Protein AF-A0A815EEH2-F1 (afdb_monomer_lite)

InterPro domains:
  IPR007741 Ribosomal protein/NADH dehydrogenase domain [PF05047] (64-112)
  IPR007741 Ribosomal protein/NADH dehydrogenase domain [SM00916] (56-129)
  IPR036249 Thioredoxin-like superfamily [SSF52833] (46-130)
  IPR039927 Large ribosomal subunit protein mL43 [PTHR21396] (30-191)

Organism: Adineta ricciae (NCBI:txid249248)

Structure (mmCIF, N/CA/C/O backbone):
data_AF-A0A815EEH2-F1
#
_entry.id   AF-A0A815EEH2-F1
#
loop_
_atom_site.group_PDB
_atom_site.id
_atom_site.type_symbol
_atom_site.label_atom_id
_atom_site.label_alt_id
_atom_site.label_comp_id
_atom_site.label_asym_id
_atom_site.label_entity_id
_atom_site.label_seq_id
_atom_site.pdbx_PDB_ins_code
_atom_site.Cartn_x
_atom_site.Cartn_y
_atom_site.Cartn_z
_atom_site.occupancy
_atom_site.B_iso_or_equiv
_atom_site.auth_seq_id
_atom_site.auth_comp_id
_atom_site.auth_asym_id
_atom_site.auth_atom_id
_atom_site.pdbx_PDB_model_num
ATOM 1 N N . MET A 1 1 ? 27.824 56.180 48.050 1.00 38.53 1 MET A N 1
ATOM 2 C CA . MET A 1 1 ? 28.495 56.226 46.734 1.00 38.53 1 MET A CA 1
ATOM 3 C C . MET A 1 1 ? 28.438 54.816 46.139 1.00 38.53 1 MET A C 1
ATOM 5 O O . MET A 1 1 ? 29.094 53.929 46.654 1.00 38.53 1 MET A O 1
ATOM 9 N N . PHE A 1 2 ? 27.506 54.617 45.199 1.00 38.28 2 PHE A N 1
ATOM 10 C CA . PHE A 1 2 ? 27.247 53.474 44.299 1.00 38.28 2 PHE A CA 1
ATOM 11 C C . PHE A 1 2 ? 27.838 52.076 44.603 1.00 38.28 2 PHE A C 1
ATOM 13 O O . PHE A 1 2 ? 28.975 51.784 44.249 1.00 38.28 2 PHE A O 1
ATOM 20 N N . GLN A 1 3 ? 26.993 51.153 45.084 1.00 38.59 3 GLN A N 1
ATOM 21 C CA . GLN A 1 3 ? 27.155 49.713 44.839 1.00 38.59 3 GLN A CA 1
ATOM 22 C C . GLN A 1 3 ? 26.310 49.318 43.616 1.00 38.59 3 GLN A C 1
ATOM 24 O O . GLN A 1 3 ? 25.081 49.323 43.651 1.00 38.59 3 GLN A O 1
ATOM 29 N N . LEU A 1 4 ? 26.989 49.022 42.507 1.00 42.69 4 LEU A N 1
ATOM 30 C CA . LEU A 1 4 ? 26.409 48.538 41.254 1.00 42.69 4 LEU A CA 1
ATOM 31 C C . LEU A 1 4 ? 25.984 47.067 41.396 1.00 42.69 4 LEU A C 1
ATOM 33 O O . LEU A 1 4 ? 26.795 46.155 41.245 1.00 42.69 4 LEU A O 1
ATOM 37 N N . LEU A 1 5 ? 24.694 46.829 41.637 1.00 45.44 5 LEU A N 1
ATOM 38 C CA . LEU A 1 5 ? 24.069 45.517 41.464 1.00 45.44 5 LEU A CA 1
ATOM 39 C C . LEU A 1 5 ? 23.986 45.185 39.964 1.00 45.44 5 LEU A C 1
ATOM 41 O O . LEU A 1 5 ? 23.083 45.637 39.258 1.00 45.44 5 LEU A O 1
ATOM 45 N N . ARG A 1 6 ? 24.924 44.371 39.464 1.00 44.41 6 ARG A N 1
ATOM 46 C CA . ARG A 1 6 ? 24.794 43.717 38.153 1.00 44.41 6 ARG A CA 1
ATOM 47 C C . ARG A 1 6 ? 23.664 42.689 38.229 1.00 44.41 6 ARG A C 1
ATOM 49 O O . ARG A 1 6 ? 23.857 41.582 38.724 1.00 44.41 6 ARG A O 1
ATOM 56 N N . ARG A 1 7 ? 22.485 43.041 37.708 1.00 42.12 7 ARG A N 1
ATOM 57 C CA . ARG A 1 7 ? 21.460 42.059 37.331 1.00 42.12 7 ARG A CA 1
ATOM 58 C C . ARG A 1 7 ? 22.045 41.163 36.238 1.00 42.12 7 ARG A C 1
ATOM 60 O O . ARG A 1 7 ? 22.140 41.574 35.085 1.00 42.12 7 ARG A O 1
ATOM 67 N N . PHE A 1 8 ? 22.441 39.946 36.598 1.00 41.47 8 PHE A N 1
ATOM 68 C CA . PHE A 1 8 ? 22.627 38.874 35.628 1.00 41.47 8 PHE A CA 1
ATOM 69 C C . PHE A 1 8 ? 21.254 38.561 35.024 1.00 41.47 8 PHE A C 1
ATOM 71 O O . PHE A 1 8 ? 20.416 37.922 35.655 1.00 41.47 8 PHE A O 1
ATOM 78 N N . VAL A 1 9 ? 21.003 39.053 33.812 1.00 46.12 9 VAL A N 1
ATOM 79 C CA . VAL A 1 9 ? 19.896 38.573 32.984 1.00 46.12 9 VAL A CA 1
ATOM 80 C C . VAL A 1 9 ? 20.277 37.158 32.566 1.00 46.12 9 VAL A C 1
ATOM 82 O O . VAL A 1 9 ? 21.097 36.965 31.671 1.00 46.12 9 VAL A O 1
ATOM 85 N N . SER A 1 10 ? 19.735 36.155 33.256 1.00 45.75 10 SER A N 1
ATOM 86 C CA . SER A 1 10 ? 19.780 34.786 32.762 1.00 45.75 10 SE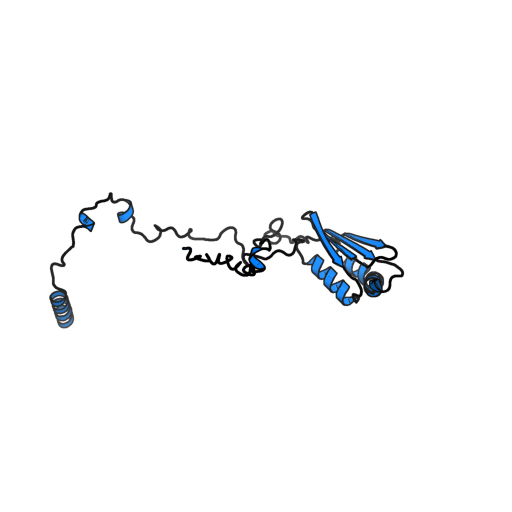R A CA 1
ATOM 87 C C . SER A 1 10 ? 18.990 34.758 31.459 1.00 45.75 10 SER A C 1
ATOM 89 O O . SER A 1 10 ? 17.761 34.856 31.475 1.00 45.75 10 SER A O 1
ATOM 91 N N . LEU A 1 11 ? 19.688 34.660 30.327 1.00 47.78 11 LEU A N 1
ATOM 92 C CA . LEU A 1 11 ? 19.057 34.280 29.070 1.00 47.78 11 LEU A CA 1
ATOM 93 C C . LEU A 1 11 ? 18.258 32.998 29.343 1.00 47.78 11 LEU A C 1
ATOM 95 O O . LEU A 1 11 ? 18.820 32.073 29.945 1.00 47.78 11 LEU A O 1
ATOM 99 N N . PRO A 1 12 ? 16.969 32.920 28.965 1.00 43.38 12 PRO A N 1
ATOM 100 C CA . PRO A 1 12 ? 16.258 31.662 29.067 1.00 43.38 12 PRO A CA 1
ATOM 101 C C . PRO A 1 12 ? 17.068 30.656 28.256 1.00 43.38 12 PRO A C 1
ATOM 103 O O . PRO A 1 12 ? 17.314 30.872 27.067 1.00 43.38 12 PRO A O 1
ATOM 106 N N . LYS A 1 13 ? 17.540 29.590 28.916 1.00 46.75 13 LYS A N 1
ATOM 107 C CA . LYS A 1 13 ? 18.046 28.405 28.229 1.00 46.75 13 LYS A CA 1
ATOM 108 C C . LYS A 1 13 ? 16.950 28.041 27.239 1.00 46.75 13 LYS A C 1
ATOM 110 O O . LYS A 1 13 ? 15.893 27.579 27.662 1.00 46.75 13 LYS A O 1
ATOM 115 N N . GLN A 1 14 ? 17.159 28.327 25.955 1.00 49.16 14 GLN A N 1
ATOM 116 C CA . GLN A 1 14 ? 16.304 27.796 24.911 1.00 49.16 14 GLN A CA 1
ATOM 117 C C . GLN A 1 14 ? 16.454 26.292 25.054 1.00 49.16 14 GLN A C 1
ATOM 119 O O . GLN A 1 14 ? 17.501 25.733 24.725 1.00 49.16 14 GLN A O 1
ATOM 124 N N . SER A 1 15 ? 15.465 25.668 25.695 1.00 45.19 15 SER A N 1
ATOM 125 C CA . SER A 1 15 ? 15.395 24.228 25.816 1.00 45.19 15 SER A CA 1
ATOM 126 C C . SER A 1 15 ? 15.536 23.706 24.402 1.00 45.19 15 SER A C 1
ATOM 128 O O . SER A 1 15 ? 14.750 24.084 23.528 1.00 45.19 15 SER A O 1
ATOM 130 N N . ILE A 1 16 ? 16.590 22.922 24.188 1.00 48.72 16 ILE A N 1
ATOM 131 C CA . ILE A 1 16 ? 16.813 22.113 22.997 1.00 48.72 16 ILE A CA 1
ATOM 132 C C . ILE A 1 16 ? 15.437 21.630 22.563 1.00 48.72 16 ILE A C 1
ATOM 134 O O . ILE A 1 16 ? 14.768 20.956 23.347 1.00 48.72 16 ILE A O 1
ATOM 138 N N . ARG A 1 17 ? 14.977 22.106 21.395 1.00 46.16 17 ARG A N 1
ATOM 139 C CA . ARG A 1 17 ? 13.680 21.735 20.830 1.00 46.16 17 ARG A CA 1
ATOM 140 C C . ARG A 1 17 ? 13.581 20.230 20.997 1.00 46.16 17 ARG A C 1
ATOM 142 O O . ARG A 1 17 ? 14.448 19.520 20.485 1.00 46.16 17 ARG A O 1
ATOM 149 N N . SER A 1 18 ? 12.609 19.774 21.785 1.00 52.41 18 SER A N 1
ATOM 150 C CA . SER A 1 18 ? 12.258 18.365 21.851 1.00 52.41 18 SER A CA 1
ATOM 151 C C . SER A 1 18 ? 12.257 17.871 20.416 1.00 52.41 18 SER A C 1
ATOM 153 O O . SER A 1 18 ? 11.601 18.479 19.567 1.00 52.41 18 SER A O 1
ATOM 155 N N . PHE A 1 19 ? 13.065 16.854 20.120 1.00 52.12 19 PHE A N 1
ATOM 156 C CA . PHE A 1 19 ? 12.907 16.102 18.889 1.00 52.12 19 PHE A CA 1
ATOM 157 C C . PHE A 1 19 ? 11.465 15.605 18.924 1.00 52.12 19 PHE A C 1
ATOM 159 O O . PHE A 1 19 ? 11.175 14.619 19.595 1.00 52.12 19 PHE A O 1
ATOM 166 N N . HIS A 1 20 ? 10.548 16.352 18.305 1.00 52.72 20 HIS A N 1
ATOM 167 C CA . HIS A 1 20 ? 9.207 15.874 18.048 1.00 52.72 20 HIS A CA 1
ATOM 168 C C . HIS A 1 20 ? 9.415 14.550 17.336 1.00 52.72 20 HIS A C 1
ATOM 170 O O . HIS A 1 20 ? 10.124 14.487 16.324 1.00 52.72 20 HIS A O 1
ATOM 176 N N . SER A 1 21 ? 8.919 13.479 17.946 1.00 61.72 21 SER A N 1
ATOM 177 C CA . SER A 1 21 ? 9.017 12.154 17.361 1.00 61.72 21 SER A CA 1
ATOM 178 C C . SER A 1 21 ? 8.471 12.238 15.928 1.00 61.72 21 SER A C 1
ATOM 180 O O . SER A 1 21 ? 7.505 12.960 15.675 1.00 61.72 21 SER A O 1
ATOM 182 N N . PHE A 1 22 ? 9.101 11.565 14.957 1.00 60.62 22 PHE A N 1
ATOM 183 C CA . PHE A 1 22 ? 8.660 11.589 13.547 1.00 60.62 22 PHE A CA 1
ATOM 184 C C . PHE A 1 22 ? 7.154 11.268 13.392 1.00 60.62 22 PHE A C 1
ATOM 186 O O . PHE A 1 22 ? 6.513 11.677 12.419 1.00 60.62 22 PHE A O 1
ATOM 193 N N . ASP A 1 23 ? 6.580 10.588 14.385 1.00 64.44 23 ASP A N 1
ATOM 194 C CA . ASP A 1 23 ? 5.167 10.243 14.499 1.00 64.44 23 ASP A CA 1
ATOM 195 C C . ASP A 1 23 ? 4.231 11.439 14.750 1.00 64.44 23 ASP A C 1
ATOM 197 O O . ASP A 1 23 ? 3.070 11.382 14.340 1.00 64.44 23 ASP A O 1
ATOM 201 N N . GLU A 1 24 ? 4.707 12.521 15.375 1.00 69.31 24 GLU A N 1
ATOM 202 C CA . GLU A 1 24 ? 3.918 13.735 15.646 1.00 69.31 24 GLU A CA 1
ATOM 203 C C . GLU A 1 24 ? 3.784 14.640 14.416 1.00 69.31 24 GLU A C 1
ATOM 205 O O . GLU A 1 24 ? 2.799 15.362 14.278 1.00 69.31 24 GLU A O 1
ATOM 210 N N . ILE A 1 25 ? 4.764 14.597 13.511 1.00 81.81 25 ILE A N 1
ATOM 211 C CA . ILE A 1 25 ? 4.836 15.497 12.349 1.00 81.81 25 ILE A CA 1
ATOM 212 C C . ILE A 1 25 ? 4.183 14.860 11.113 1.00 81.81 25 ILE A C 1
ATOM 214 O O . ILE A 1 25 ? 3.664 15.562 10.245 1.00 81.81 25 ILE A O 1
ATOM 218 N N . THR A 1 26 ? 4.199 13.527 11.010 1.00 84.56 26 THR A N 1
ATOM 219 C CA . THR A 1 26 ? 3.655 12.816 9.846 1.00 84.56 26 THR A CA 1
ATOM 220 C C . THR A 1 26 ? 2.147 12.570 9.978 1.00 84.56 26 THR A C 1
ATOM 222 O O . THR A 1 26 ? 1.691 12.055 11.006 1.00 84.56 26 THR A O 1
ATOM 225 N N . PRO A 1 27 ? 1.342 12.886 8.943 1.00 88.69 27 PRO A N 1
ATOM 226 C CA . PRO A 1 27 ? -0.087 12.610 8.975 1.00 88.69 27 PRO A CA 1
ATOM 227 C C . PRO A 1 27 ? -0.332 11.099 9.061 1.00 88.69 27 PRO A C 1
ATOM 229 O O . PRO A 1 27 ? 0.262 10.305 8.325 1.00 88.69 27 PRO A O 1
ATOM 232 N N . GLY A 1 28 ? -1.214 10.710 9.980 1.00 90.38 28 GLY A N 1
ATOM 233 C CA . GLY A 1 28 ? -1.661 9.331 10.143 1.00 90.38 28 GLY A CA 1
ATOM 234 C C . GLY A 1 28 ? -3.009 9.084 9.471 1.00 90.38 28 GLY A C 1
ATOM 235 O O . GLY A 1 28 ? -3.837 9.988 9.371 1.00 90.38 28 GLY A O 1
ATOM 236 N N . LYS A 1 29 ? -3.252 7.840 9.055 1.00 91.62 29 LYS A N 1
ATOM 237 C CA . LYS A 1 29 ? -4.529 7.376 8.498 1.00 91.62 29 LYS A CA 1
ATOM 238 C C . LYS A 1 29 ? -4.997 6.119 9.239 1.00 91.62 29 LYS A C 1
ATOM 240 O O . LYS A 1 29 ? -4.184 5.326 9.713 1.00 91.62 29 LYS A O 1
ATOM 245 N N . TYR A 1 30 ? -6.305 5.919 9.358 1.00 93.50 30 TYR A N 1
ATOM 246 C CA . TYR A 1 30 ? -6.860 4.621 9.753 1.00 93.50 30 TYR A CA 1
ATOM 247 C C . TYR A 1 30 ? -6.923 3.686 8.543 1.00 93.50 30 TYR A C 1
ATOM 249 O O . TYR A 1 30 ? -7.118 4.140 7.418 1.00 93.50 30 TYR A O 1
ATOM 257 N N . ILE A 1 31 ? -6.751 2.383 8.757 1.00 93.56 31 ILE A N 1
ATOM 258 C CA . ILE A 1 31 ? -6.861 1.420 7.660 1.00 93.56 31 ILE A CA 1
ATOM 259 C C . ILE A 1 31 ? -8.286 1.434 7.086 1.00 93.56 31 ILE A C 1
ATOM 261 O O . ILE A 1 31 ? -9.257 1.366 7.836 1.00 93.56 31 ILE A O 1
ATOM 265 N N . SER A 1 32 ? -8.404 1.561 5.765 1.00 90.88 32 SER A N 1
ATOM 266 C CA . SER A 1 32 ? -9.677 1.565 5.044 1.00 90.88 32 SER A CA 1
ATOM 267 C C . SER A 1 32 ? -9.498 0.998 3.637 1.00 90.88 32 SER A C 1
ATOM 269 O O . SER A 1 32 ? -8.428 1.126 3.042 1.00 90.88 32 SER A O 1
ATOM 271 N N . THR A 1 33 ? -10.545 0.379 3.095 1.00 91.94 33 THR A N 1
ATOM 272 C CA . THR A 1 33 ? -10.553 -0.171 1.734 1.00 91.94 33 THR A CA 1
ATOM 273 C C . THR A 1 33 ? -11.402 0.696 0.807 1.00 91.94 33 THR A C 1
ATOM 275 O O . THR A 1 33 ? -12.470 1.179 1.187 1.00 91.94 33 THR A O 1
ATOM 278 N N . HIS A 1 34 ? -10.949 0.892 -0.433 1.00 90.00 34 HIS A N 1
ATOM 279 C CA . HIS A 1 34 ? -11.743 1.583 -1.453 1.00 90.00 34 HIS A CA 1
ATOM 280 C C . HIS A 1 34 ? -12.937 0.722 -1.863 1.00 90.00 34 HIS A C 1
ATOM 282 O O . HIS A 1 34 ? -12.774 -0.460 -2.172 1.00 90.00 34 HIS A O 1
ATOM 288 N N . LEU A 1 35 ? -14.136 1.315 -1.861 1.00 89.62 35 LEU A N 1
ATOM 289 C CA . LEU A 1 35 ? -15.395 0.666 -2.258 1.00 89.62 35 LEU A CA 1
ATOM 290 C C . LEU A 1 35 ? -15.669 -0.673 -1.543 1.00 89.62 35 LEU A C 1
ATOM 292 O O . LEU A 1 35 ? -16.331 -1.538 -2.113 1.00 89.62 35 LEU A O 1
ATOM 296 N N . GLN A 1 36 ? -15.140 -0.862 -0.324 1.00 90.50 36 GLN A N 1
ATOM 297 C CA . GLN A 1 36 ? -15.283 -2.112 0.435 1.00 90.50 36 GLN A CA 1
ATOM 298 C C . GLN A 1 36 ? -14.864 -3.360 -0.371 1.00 90.50 36 GLN A C 1
ATOM 300 O O . GLN A 1 36 ? -15.490 -4.424 -0.307 1.00 90.50 36 GLN A O 1
ATOM 305 N N . ASN A 1 37 ? -13.794 -3.224 -1.162 1.00 92.69 37 ASN A N 1
ATOM 306 C CA . ASN A 1 37 ? -13.270 -4.299 -1.997 1.00 92.69 37 ASN A CA 1
ATOM 307 C C . ASN A 1 37 ? -13.011 -5.573 -1.168 1.00 92.69 37 ASN A C 1
ATOM 309 O O . ASN A 1 37 ? -12.340 -5.517 -0.137 1.00 92.69 37 ASN A O 1
ATOM 313 N N . GLY A 1 38 ? -13.541 -6.711 -1.625 1.00 89.44 38 GLY A N 1
ATOM 314 C CA . GLY A 1 38 ? -13.426 -8.006 -0.945 1.00 89.44 38 GLY A CA 1
ATOM 315 C C . GLY A 1 38 ? -14.565 -8.378 0.016 1.00 89.44 38 GLY A C 1
ATOM 316 O O . GLY A 1 38 ? -14.593 -9.522 0.456 1.00 89.44 38 GLY A O 1
ATOM 317 N N . ILE A 1 39 ? -15.514 -7.47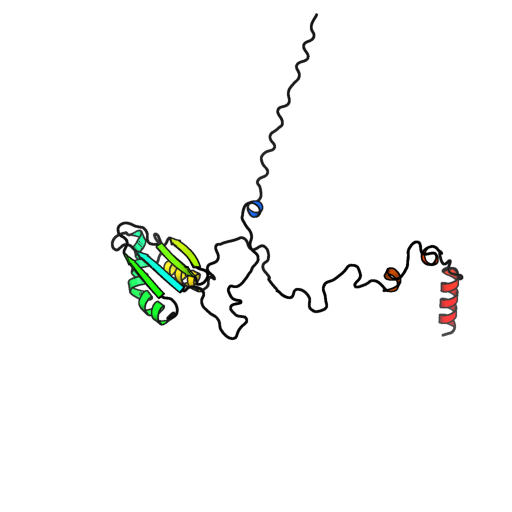9 0.321 1.00 90.56 39 ILE A N 1
ATOM 318 C CA . ILE A 1 39 ? -16.719 -7.827 1.111 1.00 90.56 39 ILE A CA 1
ATOM 319 C C . ILE A 1 39 ? -17.796 -8.480 0.228 1.00 90.56 39 ILE A C 1
ATOM 321 O O . ILE A 1 39 ? -18.482 -9.408 0.650 1.00 90.56 39 ILE A O 1
ATOM 325 N N . GLY A 1 40 ? -17.952 -7.995 -1.008 1.00 87.06 40 GLY A N 1
ATOM 326 C CA . GLY A 1 40 ? -18.863 -8.582 -1.995 1.00 87.06 40 GLY A CA 1
ATOM 327 C C . GLY A 1 40 ? -18.302 -9.846 -2.663 1.00 87.06 40 GLY A C 1
ATOM 328 O O . GLY A 1 40 ? -17.200 -10.294 -2.369 1.00 87.06 40 GLY A O 1
ATOM 329 N N . SER A 1 41 ? -19.027 -10.389 -3.647 1.00 81.44 41 SER A N 1
ATOM 330 C CA . SER A 1 41 ? -18.613 -11.605 -4.374 1.00 81.44 41 SER A CA 1
ATOM 331 C C . SER A 1 41 ? -17.405 -11.426 -5.303 1.00 81.44 41 SER A C 1
ATOM 333 O O . SER A 1 41 ? -16.929 -12.404 -5.878 1.00 81.44 41 SER A O 1
ATOM 335 N N . ARG A 1 42 ? -16.921 -10.193 -5.500 1.00 90.94 42 ARG A N 1
ATOM 336 C CA . ARG A 1 42 ? -15.859 -9.884 -6.462 1.00 90.94 42 ARG A CA 1
ATOM 337 C C . ARG A 1 42 ? -14.754 -9.035 -5.852 1.00 90.94 42 ARG A C 1
ATOM 339 O O . ARG A 1 42 ? -15.018 -8.069 -5.138 1.00 90.94 42 ARG A O 1
ATOM 346 N N . TYR A 1 43 ? -13.526 -9.366 -6.233 1.00 93.06 43 TYR A N 1
ATOM 347 C CA . TYR A 1 43 ? -12.360 -8.512 -6.068 1.00 93.06 43 TYR A CA 1
ATOM 348 C C . TYR A 1 43 ? -12.143 -7.683 -7.337 1.00 93.06 43 TYR A C 1
ATOM 350 O O . TYR A 1 43 ? -12.224 -8.209 -8.449 1.00 93.06 43 TYR A O 1
ATOM 358 N N . VAL A 1 44 ? -11.843 -6.396 -7.170 1.00 92.94 44 VAL A N 1
ATOM 359 C CA . VAL A 1 44 ? -11.473 -5.493 -8.268 1.00 92.94 44 VAL A CA 1
ATOM 360 C C . VAL A 1 44 ? -10.049 -4.990 -8.043 1.00 92.94 44 VAL A C 1
ATOM 362 O O . VAL A 1 44 ? -9.753 -4.401 -7.000 1.00 92.94 44 VAL A O 1
ATOM 365 N N . CYS A 1 45 ? -9.162 -5.207 -9.017 1.00 93.44 45 CYS A N 1
ATOM 366 C CA . CYS A 1 45 ? -7.816 -4.637 -8.975 1.00 93.44 45 CYS A CA 1
ATOM 367 C C . CYS A 1 45 ? -7.902 -3.107 -9.054 1.00 93.44 45 CYS A C 1
ATOM 369 O O . CYS A 1 45 ? -8.635 -2.563 -9.880 1.00 93.44 45 CYS A O 1
ATOM 371 N N . GLN A 1 46 ? -7.172 -2.421 -8.175 1.00 95.50 46 GLN A N 1
ATOM 372 C CA . GLN A 1 46 ? -7.239 -0.963 -8.070 1.00 95.50 46 GLN A CA 1
ATOM 373 C C . GLN A 1 46 ? -6.364 -0.254 -9.104 1.00 95.50 46 GLN A C 1
ATOM 375 O O . GLN A 1 46 ? -6.640 0.897 -9.435 1.00 95.50 46 GLN A O 1
ATOM 380 N N . LEU A 1 47 ? -5.327 -0.913 -9.622 1.00 96.75 47 LEU A N 1
ATOM 381 C CA . LEU A 1 47 ? -4.467 -0.351 -10.656 1.00 96.75 47 LEU A CA 1
ATOM 382 C C . LEU A 1 47 ? -5.208 -0.341 -12.000 1.00 96.75 47 LEU A C 1
ATOM 384 O O . LEU A 1 47 ? -5.573 -1.393 -12.519 1.00 96.75 47 LEU A O 1
ATOM 388 N N . GLN A 1 48 ? -5.408 0.842 -12.579 1.00 96.19 48 GLN A N 1
ATOM 389 C CA . GLN A 1 48 ? -6.123 1.007 -13.846 1.00 96.19 48 GLN A CA 1
ATOM 390 C C . GLN A 1 48 ? -5.162 1.144 -15.029 1.00 96.19 48 GLN A C 1
ATOM 392 O O . GLN A 1 48 ? -5.351 0.525 -16.080 1.00 96.19 48 GLN A O 1
ATOM 397 N N . ARG A 1 49 ? -4.142 1.996 -14.881 1.00 97.75 49 ARG A N 1
ATOM 398 C CA . ARG A 1 49 ? -3.171 2.288 -15.940 1.00 97.75 49 ARG A CA 1
ATOM 399 C C . ARG A 1 49 ? -1.755 2.198 -15.408 1.00 97.75 49 ARG A C 1
ATOM 401 O O . ARG A 1 49 ? -1.459 2.692 -14.324 1.00 97.75 49 ARG A O 1
ATOM 408 N N . LEU A 1 50 ? -0.876 1.624 -16.217 1.00 97.94 50 LEU A N 1
ATOM 409 C CA . LEU A 1 50 ? 0.549 1.544 -15.947 1.00 97.94 50 LEU A CA 1
ATOM 410 C C . LEU A 1 50 ? 1.304 2.200 -17.102 1.00 97.94 50 LEU A C 1
ATOM 412 O O . LEU A 1 50 ? 1.255 1.735 -18.236 1.00 97.94 50 LEU A O 1
ATOM 416 N N . THR A 1 51 ? 1.988 3.306 -16.825 1.00 98.31 51 THR A N 1
ATOM 417 C CA . THR A 1 51 ? 2.776 4.034 -17.824 1.00 98.31 51 THR A CA 1
ATOM 418 C C . THR A 1 51 ? 4.259 3.852 -17.549 1.00 98.31 51 THR A C 1
ATOM 420 O O . THR A 1 51 ? 4.761 4.244 -16.497 1.00 98.31 51 THR A O 1
ATOM 423 N N . ILE A 1 52 ? 4.971 3.283 -18.517 1.00 97.88 52 ILE A N 1
ATOM 424 C CA . ILE A 1 52 ? 6.411 3.047 -18.464 1.00 97.88 52 ILE A CA 1
ATOM 425 C C . ILE A 1 52 ? 7.096 4.112 -19.307 1.00 97.88 52 ILE A C 1
ATOM 427 O O . ILE A 1 52 ? 7.017 4.103 -20.535 1.00 97.88 52 ILE A O 1
ATOM 431 N N . GLN A 1 53 ? 7.782 5.034 -18.645 1.00 97.62 53 GLN A N 1
ATOM 432 C CA . GLN A 1 53 ? 8.626 6.022 -19.299 1.00 97.62 53 GLN A CA 1
ATOM 433 C C . GLN A 1 53 ? 10.036 5.457 -19.427 1.00 97.62 53 GLN A C 1
ATOM 435 O O . GLN A 1 53 ? 10.658 5.127 -18.421 1.00 97.62 53 GLN A O 1
ATOM 440 N N . VAL A 1 54 ? 10.557 5.345 -20.648 1.00 97.25 54 VAL A N 1
ATOM 441 C CA . VAL A 1 54 ? 11.851 4.691 -20.909 1.00 97.25 54 VAL A CA 1
ATOM 442 C C . VAL A 1 54 ? 12.645 5.434 -21.981 1.00 97.25 54 VAL A C 1
ATOM 444 O O . VAL A 1 54 ? 12.069 5.988 -22.909 1.00 97.25 54 VAL A O 1
ATOM 447 N N . CYS A 1 55 ? 13.974 5.450 -21.888 1.00 96.06 55 CYS A N 1
ATOM 448 C CA . CYS A 1 55 ? 14.841 5.992 -22.936 1.00 96.06 55 CYS A CA 1
ATOM 449 C C . CYS A 1 55 ? 15.419 4.860 -23.790 1.00 96.06 55 CYS A C 1
ATOM 451 O O . CYS A 1 55 ? 15.737 3.796 -23.274 1.00 96.06 55 CYS A O 1
ATOM 453 N N . LYS A 1 56 ? 15.607 5.089 -25.094 1.00 94.31 56 LYS A N 1
ATOM 454 C CA . LYS A 1 56 ? 16.221 4.099 -25.994 1.00 94.31 56 LYS A CA 1
ATOM 455 C C . LYS A 1 56 ? 17.710 3.876 -25.693 1.00 94.31 56 LYS A C 1
ATOM 457 O O . LYS A 1 56 ? 18.178 2.744 -25.723 1.00 94.31 56 LYS A O 1
ATOM 462 N N . GLU A 1 57 ? 18.436 4.956 -25.413 1.00 92.94 57 GLU A N 1
ATOM 463 C CA . GLU A 1 57 ? 19.909 4.973 -25.385 1.00 92.94 57 GLU A CA 1
ATOM 464 C C . GLU A 1 57 ? 20.486 5.050 -23.968 1.00 92.94 57 GLU A C 1
ATOM 466 O O . GLU A 1 57 ? 21.606 4.613 -23.717 1.00 92.94 57 GLU A O 1
ATOM 471 N N . PHE A 1 58 ? 19.734 5.600 -23.013 1.00 92.50 58 PHE A N 1
ATOM 472 C CA . PHE A 1 58 ? 20.276 5.888 -21.690 1.00 92.50 58 PHE A CA 1
ATOM 473 C C . PHE A 1 58 ? 20.509 4.600 -20.891 1.00 92.50 58 PHE A C 1
ATOM 475 O O . PHE A 1 58 ? 19.580 3.820 -20.664 1.00 92.50 58 PHE A O 1
ATOM 482 N N . ARG A 1 59 ? 21.748 4.386 -20.431 1.00 93.31 59 ARG A N 1
ATOM 483 C CA . ARG A 1 59 ? 22.176 3.141 -19.767 1.00 93.31 59 ARG A CA 1
ATOM 484 C C . ARG A 1 59 ? 21.310 2.764 -18.567 1.00 93.31 59 ARG A C 1
ATOM 486 O O . ARG A 1 59 ? 20.987 1.593 -18.411 1.00 93.31 59 ARG A O 1
ATOM 493 N N . THR A 1 60 ? 20.881 3.737 -17.765 1.00 94.19 60 THR A N 1
ATOM 494 C CA . THR A 1 60 ? 20.113 3.472 -16.535 1.00 94.19 60 THR A CA 1
ATOM 495 C C . THR A 1 60 ? 18.743 2.840 -16.782 1.00 94.19 60 THR A C 1
ATOM 497 O O . THR A 1 60 ? 18.139 2.319 -15.853 1.00 94.19 60 THR A O 1
ATOM 500 N N . SER A 1 61 ? 18.267 2.865 -18.031 1.00 95.31 61 SER A N 1
ATOM 501 C CA . SER A 1 61 ? 17.015 2.247 -18.473 1.00 95.31 61 SER A CA 1
ATOM 502 C C . SER A 1 61 ? 17.174 0.840 -19.051 1.00 95.31 61 SER A C 1
ATOM 504 O O . SER A 1 61 ? 16.216 0.295 -19.593 1.00 95.31 61 SER A O 1
ATOM 506 N N . TYR A 1 62 ? 18.375 0.255 -18.975 1.00 95.94 62 TYR A N 1
ATOM 507 C CA . TYR A 1 62 ? 18.667 -1.060 -19.546 1.00 95.94 62 TYR A CA 1
ATOM 508 C C . TYR A 1 62 ? 17.721 -2.154 -19.031 1.00 95.94 62 TYR A C 1
ATOM 510 O O . TYR A 1 62 ? 17.038 -2.769 -19.846 1.00 95.94 62 TYR A O 1
ATOM 518 N N . GLY A 1 63 ? 17.592 -2.337 -17.711 1.00 96.44 63 GLY A N 1
ATOM 519 C CA . GLY A 1 63 ? 16.729 -3.392 -17.165 1.00 96.44 63 GLY A CA 1
ATOM 520 C C . GLY A 1 63 ? 15.242 -3.176 -17.458 1.00 96.44 63 GLY A C 1
ATOM 521 O O . GLY A 1 63 ? 14.517 -4.132 -17.719 1.00 96.44 63 GLY A O 1
ATOM 522 N N . THR A 1 64 ? 14.782 -1.920 -17.532 1.00 97.38 64 THR A N 1
ATOM 523 C CA . THR A 1 64 ? 13.413 -1.606 -17.975 1.00 97.38 64 THR A CA 1
ATOM 524 C C . THR A 1 64 ? 13.195 -1.975 -19.443 1.00 97.38 64 THR A C 1
ATOM 526 O O . THR A 1 64 ? 12.155 -2.528 -19.783 1.00 97.38 64 THR A O 1
ATOM 529 N N . ARG A 1 65 ? 14.167 -1.702 -20.327 1.00 96.88 65 ARG A N 1
ATOM 530 C CA . ARG A 1 65 ? 14.093 -2.097 -21.745 1.00 96.88 65 ARG A CA 1
ATOM 531 C C . ARG A 1 65 ? 14.091 -3.612 -21.915 1.00 96.88 65 ARG A C 1
ATOM 533 O O . ARG A 1 65 ? 13.340 -4.119 -22.740 1.00 96.88 65 ARG A O 1
ATOM 540 N N . GLU A 1 66 ? 14.900 -4.315 -21.131 1.00 97.25 66 GLU A N 1
ATOM 541 C CA . GLU A 1 66 ? 14.949 -5.777 -21.132 1.00 97.25 66 GLU A CA 1
ATOM 542 C C . GLU A 1 66 ? 13.608 -6.385 -20.692 1.00 97.25 66 GLU A C 1
ATOM 544 O O . GLU A 1 66 ? 13.098 -7.294 -21.344 1.00 97.25 66 GLU A O 1
ATOM 549 N N . TRP A 1 67 ? 12.988 -5.829 -19.645 1.00 97.88 67 TRP A N 1
ATOM 550 C CA . TRP A 1 67 ? 11.645 -6.224 -19.210 1.00 97.88 67 TRP A CA 1
ATOM 551 C C . TRP A 1 67 ? 10.588 -5.953 -20.293 1.00 97.88 67 TRP A C 1
ATOM 553 O O . TRP A 1 67 ? 9.760 -6.814 -20.581 1.00 97.88 67 TRP A O 1
ATOM 563 N N . ILE A 1 68 ? 10.645 -4.790 -20.957 1.00 97.38 68 ILE A N 1
ATOM 564 C CA . ILE A 1 68 ? 9.732 -4.455 -22.064 1.00 97.38 68 ILE A CA 1
ATOM 565 C C . ILE A 1 68 ? 9.869 -5.450 -23.223 1.00 97.38 68 ILE A C 1
ATOM 567 O O . ILE A 1 68 ? 8.862 -5.848 -23.804 1.00 97.38 68 ILE A O 1
ATOM 571 N N . ALA A 1 69 ? 11.096 -5.842 -23.571 1.00 96.56 69 ALA A N 1
ATOM 572 C CA . ALA A 1 69 ? 11.346 -6.754 -24.681 1.00 96.56 69 ALA A CA 1
ATOM 573 C C . ALA A 1 69 ? 10.857 -8.183 -24.393 1.00 96.56 69 ALA A C 1
ATOM 575 O O . ALA A 1 69 ? 10.290 -8.819 -25.280 1.00 96.56 69 ALA A O 1
ATOM 576 N N . ASN A 1 70 ? 11.059 -8.673 -23.166 1.00 97.38 70 ASN A N 1
ATOM 577 C CA . ASN A 1 70 ? 10.840 -10.081 -22.829 1.00 97.38 70 ASN A CA 1
ATOM 578 C C . ASN A 1 70 ? 9.489 -10.347 -22.144 1.00 97.38 70 ASN A C 1
ATOM 580 O O . ASN A 1 70 ? 8.794 -11.296 -22.500 1.00 97.38 70 ASN A O 1
ATOM 584 N N . ASP A 1 71 ? 9.100 -9.514 -21.175 1.00 97.25 71 ASP A N 1
ATOM 585 C CA . ASP A 1 71 ? 8.043 -9.844 -20.209 1.00 97.25 71 ASP A CA 1
ATOM 586 C C . ASP A 1 71 ? 6.723 -9.094 -20.467 1.00 97.25 71 ASP A C 1
ATOM 588 O O . ASP A 1 71 ? 5.650 -9.599 -20.132 1.00 97.25 71 ASP A O 1
ATOM 592 N N . LEU A 1 72 ? 6.763 -7.919 -21.111 1.00 97.19 72 LEU A N 1
ATOM 593 C CA . LEU A 1 72 ? 5.592 -7.044 -21.295 1.00 97.19 72 LEU A CA 1
ATOM 594 C C . LEU A 1 72 ? 4.392 -7.751 -21.943 1.00 97.19 72 LEU A C 1
ATOM 596 O O . LEU A 1 72 ? 3.259 -7.602 -21.487 1.00 97.19 72 LEU A O 1
ATOM 600 N N . THR A 1 73 ? 4.628 -8.524 -23.005 1.00 97.00 73 THR A N 1
ATOM 601 C CA . THR A 1 73 ? 3.550 -9.207 -23.739 1.00 97.00 73 THR A CA 1
ATOM 602 C C . THR A 1 73 ? 2.893 -10.294 -22.889 1.00 97.00 73 THR A C 1
ATOM 604 O O . THR A 1 73 ? 1.672 -10.445 -22.909 1.00 97.00 73 THR A O 1
ATOM 607 N N . ALA A 1 74 ? 3.690 -11.050 -22.128 1.00 97.38 74 ALA A N 1
ATOM 608 C CA . ALA A 1 74 ? 3.178 -12.075 -21.224 1.00 97.38 74 ALA A CA 1
ATOM 609 C C . ALA A 1 74 ? 2.383 -11.438 -20.076 1.00 97.38 74 ALA A C 1
ATOM 611 O O . ALA A 1 74 ? 1.267 -11.867 -19.788 1.00 97.38 74 ALA A O 1
ATOM 612 N N . PHE A 1 75 ? 2.916 -10.362 -19.497 1.00 97.12 75 PHE A N 1
ATOM 613 C CA . PHE A 1 75 ? 2.270 -9.598 -18.437 1.00 97.12 75 PHE A CA 1
ATOM 614 C C . PHE A 1 75 ? 0.913 -9.020 -18.875 1.00 97.12 75 PHE A C 1
ATOM 616 O O . PHE A 1 75 ? -0.084 -9.186 -18.175 1.00 97.12 75 PHE A O 1
ATOM 623 N N . ALA A 1 76 ? 0.835 -8.417 -20.067 1.00 97.00 76 ALA A N 1
ATOM 624 C CA . ALA A 1 76 ? -0.412 -7.866 -20.604 1.00 97.00 76 ALA A CA 1
ATOM 625 C C . ALA A 1 76 ? -1.501 -8.936 -20.810 1.00 97.00 76 ALA A C 1
ATOM 627 O O . ALA A 1 76 ? -2.684 -8.669 -20.611 1.00 97.00 76 ALA A O 1
ATOM 628 N N . ARG A 1 77 ? -1.110 -10.165 -21.180 1.00 97.50 77 ARG A N 1
ATOM 629 C CA . ARG A 1 77 ? -2.044 -11.297 -21.309 1.00 97.50 77 ARG A CA 1
ATOM 630 C C . ARG A 1 77 ? -2.537 -11.805 -19.956 1.00 97.50 77 ARG A C 1
ATOM 632 O O . ARG A 1 77 ? -3.690 -12.205 -19.853 1.00 97.50 77 ARG A O 1
ATOM 639 N N . GLN A 1 78 ? -1.674 -11.804 -18.941 1.00 97.25 78 GLN A N 1
ATOM 640 C CA . GLN A 1 78 ? -2.025 -12.233 -17.583 1.00 97.25 78 GLN A CA 1
ATOM 641 C C . GLN A 1 78 ? -2.939 -11.228 -16.873 1.00 97.25 78 GLN A C 1
ATOM 643 O O . GLN A 1 78 ? -3.819 -11.628 -16.113 1.00 97.25 78 GLN A O 1
ATOM 648 N N . HIS A 1 79 ? -2.760 -9.933 -17.142 1.00 96.62 79 HIS A N 1
ATOM 649 C CA . HIS A 1 79 ? -3.488 -8.849 -16.485 1.00 96.62 79 HIS A CA 1
ATOM 650 C C . HIS A 1 79 ? -4.274 -7.995 -17.496 1.00 96.62 79 HIS A C 1
ATOM 652 O O . HIS A 1 79 ? -3.951 -6.822 -17.690 1.00 96.62 79 HIS A O 1
ATOM 658 N N . PRO A 1 80 ? -5.342 -8.536 -18.120 1.00 96.31 80 PRO A N 1
ATOM 659 C CA . PRO A 1 80 ? -6.094 -7.837 -19.169 1.00 96.31 80 PRO A CA 1
ATOM 660 C C . PRO A 1 80 ? -6.872 -6.609 -18.667 1.00 96.31 80 PRO A C 1
ATOM 662 O O . PRO A 1 80 ? -7.352 -5.807 -19.461 1.00 96.31 80 PRO A O 1
ATOM 665 N N . TYR A 1 81 ? -7.019 -6.461 -17.350 1.00 94.38 81 TYR A N 1
ATOM 666 C CA . TYR A 1 81 ? -7.720 -5.349 -16.708 1.00 94.38 81 TYR A CA 1
ATOM 667 C C . TYR A 1 81 ? -6.851 -4.093 -16.528 1.00 94.38 81 TYR A C 1
ATOM 669 O O . TYR A 1 81 ? -7.391 -3.035 -16.209 1.00 94.38 81 TYR A O 1
ATOM 677 N N . VAL A 1 82 ? -5.529 -4.184 -16.731 1.00 97.06 82 VAL A N 1
ATOM 678 C CA . VAL A 1 82 ? -4.615 -3.034 -16.644 1.00 97.06 82 VAL A CA 1
ATOM 679 C C . VAL A 1 82 ? -4.232 -2.576 -18.041 1.00 97.06 82 VAL A C 1
ATOM 681 O O . VAL A 1 82 ? -3.722 -3.351 -18.847 1.00 97.06 82 VAL A O 1
ATOM 684 N N . VAL A 1 83 ? -4.407 -1.285 -18.318 1.00 97.62 83 VAL A N 1
ATOM 685 C CA . VAL A 1 83 ? -3.951 -0.697 -19.582 1.00 97.62 83 VAL A CA 1
ATOM 686 C C . VAL A 1 83 ? -2.502 -0.245 -19.441 1.00 97.62 83 VAL A C 1
ATOM 688 O O . VAL A 1 83 ? -2.172 0.533 -18.544 1.00 97.62 83 VAL A O 1
ATOM 691 N N . ILE A 1 84 ? -1.638 -0.701 -20.345 1.00 97.94 84 ILE A N 1
ATOM 692 C CA . ILE A 1 84 ? -0.201 -0.427 -20.286 1.00 97.94 84 ILE A CA 1
ATOM 693 C C . ILE A 1 84 ? 0.200 0.524 -21.410 1.00 97.94 84 ILE A C 1
ATOM 695 O O . ILE A 1 84 ? -0.047 0.257 -22.584 1.00 97.94 84 ILE A O 1
ATOM 699 N N . TYR A 1 85 ? 0.874 1.612 -21.047 1.00 98.12 85 TYR A N 1
ATOM 700 C CA . TYR A 1 85 ? 1.444 2.575 -21.980 1.00 98.12 85 TYR A CA 1
ATOM 701 C C . TYR A 1 85 ? 2.964 2.540 -21.908 1.00 98.12 85 TYR A C 1
ATOM 703 O O . TYR A 1 85 ? 3.546 2.631 -20.829 1.00 98.12 85 TYR A O 1
ATOM 711 N N . VAL A 1 86 ? 3.620 2.486 -23.065 1.00 97.56 86 VAL A N 1
ATOM 712 C CA . VAL A 1 86 ? 5.073 2.648 -23.167 1.00 97.56 86 VAL A CA 1
ATOM 713 C C . VAL A 1 86 ? 5.357 4.003 -23.797 1.00 97.56 86 VAL A C 1
ATOM 715 O O . VAL A 1 86 ? 5.021 4.252 -24.952 1.00 97.56 86 VAL A O 1
ATOM 718 N N . GLN A 1 87 ? 5.967 4.895 -23.023 1.00 97.25 87 GLN A N 1
ATOM 719 C CA . GLN A 1 87 ? 6.293 6.254 -23.433 1.00 97.25 87 GLN A CA 1
ATOM 720 C C . GLN A 1 87 ? 7.811 6.405 -23.596 1.00 97.25 87 GLN A C 1
ATOM 722 O O . GLN A 1 87 ? 8.538 6.496 -22.599 1.00 97.25 87 GLN A O 1
ATOM 727 N N . PRO A 1 88 ? 8.329 6.464 -24.834 1.00 96.31 88 PRO A N 1
ATOM 728 C CA . PRO A 1 88 ? 9.740 6.727 -25.050 1.00 96.31 88 PRO A CA 1
ATOM 729 C C . PRO A 1 88 ? 10.080 8.185 -24.691 1.00 96.31 88 PRO A C 1
ATOM 731 O O . PRO A 1 88 ? 9.498 9.126 -25.227 1.00 96.31 88 PRO A O 1
ATOM 734 N N . ARG A 1 89 ? 11.057 8.394 -23.804 1.00 95.62 89 ARG A N 1
ATOM 735 C CA . ARG A 1 89 ? 11.573 9.709 -23.396 1.00 95.62 89 ARG A CA 1
ATOM 736 C C . ARG A 1 89 ? 13.079 9.785 -23.614 1.00 95.62 89 ARG A C 1
ATOM 738 O O . ARG A 1 89 ? 13.830 8.986 -23.066 1.00 95.62 89 ARG A O 1
ATOM 745 N N . ARG A 1 90 ? 13.544 10.766 -24.391 1.00 94.75 90 ARG A N 1
ATOM 746 C CA . ARG A 1 90 ? 14.978 10.953 -24.678 1.00 94.75 90 ARG A CA 1
ATOM 747 C C . ARG A 1 90 ? 15.722 11.527 -23.472 1.00 94.75 90 ARG A C 1
ATOM 749 O O . ARG A 1 90 ? 15.215 12.434 -22.822 1.00 94.75 90 ARG A O 1
ATOM 756 N N . HIS A 1 91 ? 16.924 11.010 -23.209 1.00 92.31 91 HIS A N 1
ATOM 757 C CA . HIS A 1 91 ? 17.857 11.481 -22.170 1.00 92.31 91 HIS A CA 1
ATOM 758 C C . HIS A 1 91 ? 17.239 11.661 -20.769 1.00 92.31 91 HIS A C 1
ATOM 760 O O . HIS A 1 91 ? 17.608 12.568 -20.025 1.00 92.31 91 HIS A O 1
ATOM 766 N N . ARG A 1 92 ? 16.276 10.810 -20.397 1.00 93.62 92 ARG A N 1
ATOM 767 C CA . ARG A 1 92 ? 15.673 10.796 -19.057 1.00 93.62 92 ARG A CA 1
ATOM 768 C C . ARG A 1 92 ? 15.823 9.420 -18.419 1.00 93.62 92 ARG A C 1
ATOM 770 O O . ARG A 1 92 ? 15.852 8.407 -19.119 1.00 93.62 92 ARG A O 1
ATOM 777 N N . ALA A 1 93 ? 15.923 9.407 -17.090 1.00 94.50 93 ALA A N 1
ATOM 778 C CA . ALA A 1 93 ? 15.849 8.181 -16.308 1.00 94.50 93 ALA A CA 1
ATOM 779 C C . ALA A 1 93 ? 14.473 7.516 -16.495 1.00 94.50 93 ALA A C 1
ATOM 781 O O . ALA A 1 93 ? 13.483 8.226 -16.710 1.00 94.50 93 ALA A O 1
ATOM 782 N N . PRO A 1 94 ? 14.408 6.177 -16.452 1.00 97.25 94 PRO A N 1
ATOM 783 C CA . PRO A 1 94 ? 13.145 5.473 -16.573 1.00 97.25 94 PRO A CA 1
ATOM 784 C C . PRO A 1 94 ? 12.283 5.697 -15.326 1.00 97.25 94 PRO A C 1
ATOM 786 O O . PRO A 1 94 ? 12.786 5.659 -14.202 1.00 97.25 94 PRO A O 1
ATOM 789 N N . ASN A 1 95 ? 10.985 5.883 -15.533 1.00 97.31 95 ASN A N 1
ATOM 790 C CA . ASN A 1 95 ? 10.003 6.036 -14.464 1.00 97.31 95 ASN A CA 1
ATOM 791 C C . ASN A 1 95 ? 8.795 5.149 -14.747 1.00 97.31 95 ASN A C 1
ATOM 793 O O . ASN A 1 95 ? 8.36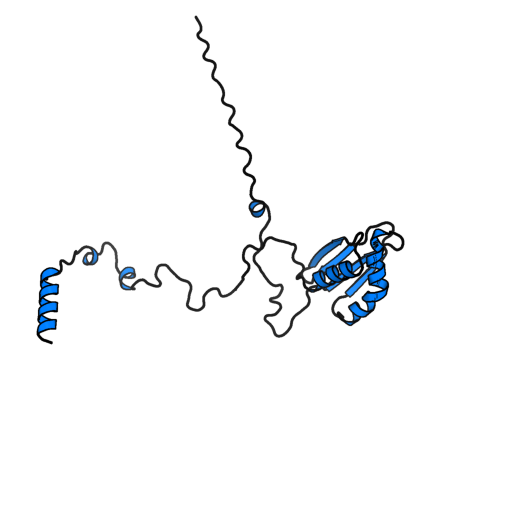7 5.011 -15.893 1.00 97.31 95 ASN A O 1
ATOM 797 N N . LEU A 1 96 ? 8.225 4.603 -13.686 1.00 97.56 96 LEU A N 1
ATOM 798 C CA . LEU A 1 96 ? 6.991 3.841 -13.703 1.00 97.56 96 LEU A CA 1
ATOM 799 C C . LEU A 1 96 ? 5.900 4.657 -13.019 1.00 97.56 96 LEU A C 1
ATOM 801 O O . LEU A 1 96 ? 6.111 5.180 -11.926 1.00 97.56 96 LEU A O 1
ATOM 805 N N . ILE A 1 97 ? 4.754 4.787 -13.677 1.00 97.75 97 ILE A N 1
ATOM 806 C CA . ILE A 1 97 ? 3.616 5.551 -13.171 1.00 97.75 97 ILE A CA 1
ATOM 807 C C . ILE A 1 97 ? 2.421 4.610 -13.094 1.00 97.75 97 ILE A C 1
ATOM 809 O O . ILE A 1 97 ? 1.944 4.138 -14.128 1.00 97.75 97 ILE A O 1
ATOM 813 N N . GLY A 1 98 ? 1.958 4.336 -11.879 1.00 97.50 98 GLY A N 1
ATOM 814 C CA . GLY A 1 98 ? 0.714 3.615 -11.631 1.00 97.50 98 GLY A CA 1
ATOM 815 C C . GLY A 1 98 ? -0.414 4.599 -11.355 1.00 97.50 98 GLY A C 1
ATOM 816 O O . GLY A 1 98 ? -0.272 5.452 -10.482 1.00 97.50 98 GLY A O 1
ATOM 817 N N . GLU A 1 99 ? -1.513 4.498 -12.097 1.00 97.12 99 GLU A N 1
ATOM 818 C CA . GLU A 1 99 ? -2.734 5.268 -11.853 1.00 97.12 99 GLU A CA 1
ATOM 819 C C . GLU A 1 99 ? -3.831 4.329 -11.360 1.00 97.12 99 GLU A C 1
ATOM 821 O O . GLU A 1 99 ? -4.125 3.310 -11.997 1.00 97.12 99 GLU A O 1
ATOM 826 N N . TYR A 1 100 ? -4.431 4.685 -10.230 1.00 96.88 100 TYR A N 1
ATOM 827 C CA . TYR A 1 100 ? -5.405 3.857 -9.533 1.00 96.88 100 TYR A CA 1
ATOM 828 C C . TYR A 1 100 ? -6.835 4.360 -9.751 1.00 96.88 100 TYR A C 1
ATOM 830 O O . TYR A 1 100 ? -7.055 5.510 -10.133 1.00 96.88 100 TYR A O 1
ATOM 838 N N . LEU A 1 101 ? -7.826 3.511 -9.471 1.00 94.56 101 LEU A N 1
ATOM 839 C CA . LEU A 1 101 ? -9.253 3.848 -9.585 1.00 94.56 101 LEU A CA 1
ATOM 840 C C . LEU A 1 101 ? -9.684 5.008 -8.673 1.00 94.56 101 LEU A C 1
ATOM 842 O O . LEU A 1 101 ? -10.603 5.741 -9.026 1.00 94.56 101 LEU A O 1
ATOM 846 N N . SER A 1 102 ? -8.995 5.203 -7.542 1.00 92.06 102 SER A N 1
ATOM 847 C CA . SER A 1 102 ? -9.165 6.360 -6.643 1.00 92.06 102 SER A CA 1
ATOM 848 C C . SER A 1 102 ? -8.839 7.700 -7.336 1.00 92.06 102 SER A C 1
ATOM 850 O O . SER A 1 102 ? -9.291 8.760 -6.915 1.00 92.06 102 SER A O 1
ATOM 852 N N . GLY A 1 103 ? -8.075 7.664 -8.436 1.00 92.56 103 GLY A N 1
ATOM 853 C CA . GLY A 1 103 ? -7.505 8.837 -9.106 1.00 92.56 103 GLY A CA 1
ATOM 854 C C . GLY A 1 103 ? -6.070 9.141 -8.669 1.00 92.56 103 GLY A C 1
ATOM 855 O O . GLY A 1 103 ? -5.375 9.920 -9.330 1.00 92.56 103 GLY A O 1
ATOM 856 N N . ASP A 1 104 ? -5.609 8.486 -7.603 1.00 93.44 104 ASP A N 1
ATOM 857 C CA . ASP A 1 104 ? -4.247 8.589 -7.096 1.00 93.44 104 ASP A CA 1
ATOM 858 C C . ASP A 1 104 ? -3.221 8.056 -8.097 1.00 93.44 104 ASP A C 1
ATOM 860 O O . ASP A 1 104 ? -3.483 7.148 -8.899 1.00 93.44 104 ASP A O 1
ATOM 864 N N . ARG A 1 105 ? -2.022 8.645 -8.050 1.00 95.56 105 ARG A N 1
ATOM 865 C CA . ARG A 1 105 ? -0.913 8.296 -8.938 1.00 95.56 105 ARG A CA 1
ATOM 866 C C . ARG A 1 105 ? 0.364 8.097 -8.150 1.00 95.56 105 ARG A C 1
ATOM 868 O O . ARG A 1 105 ? 0.756 8.958 -7.365 1.00 95.56 105 ARG A O 1
ATOM 875 N N . GLN A 1 106 ? 1.058 7.007 -8.436 1.00 95.25 106 GLN A N 1
ATOM 876 C CA . GLN A 1 106 ? 2.317 6.669 -7.795 1.00 95.25 106 GLN A CA 1
ATOM 877 C C . GLN A 1 106 ? 3.443 6.656 -8.816 1.00 95.25 106 GLN A C 1
ATOM 879 O O . GLN A 1 106 ? 3.351 6.010 -9.860 1.00 95.25 106 GLN A O 1
ATOM 884 N N . TRP A 1 107 ? 4.509 7.378 -8.490 1.00 95.88 107 TRP A N 1
ATOM 885 C CA . TRP A 1 107 ? 5.701 7.499 -9.314 1.00 95.88 107 TRP A CA 1
ATOM 886 C C . TRP A 1 107 ? 6.820 6.683 -8.685 1.00 95.88 107 TRP A C 1
ATOM 888 O O . TRP A 1 107 ? 7.185 6.915 -7.534 1.00 95.88 107 TRP A O 1
ATOM 898 N N . ILE A 1 108 ? 7.374 5.746 -9.447 1.00 96.25 108 ILE A N 1
ATOM 899 C CA . ILE A 1 108 ? 8.469 4.887 -9.004 1.00 96.25 108 ILE A CA 1
ATOM 900 C C . ILE A 1 108 ? 9.642 5.073 -9.974 1.00 96.25 108 ILE A C 1
ATOM 902 O O . ILE A 1 108 ? 9.510 4.747 -11.159 1.00 96.25 108 ILE A O 1
ATOM 906 N N . PRO A 1 109 ? 10.786 5.616 -9.521 1.00 96.50 109 PRO A N 1
ATOM 907 C CA . PRO A 1 109 ? 11.977 5.701 -10.354 1.00 96.50 109 PRO A CA 1
ATOM 908 C C . PRO A 1 109 ? 12.573 4.303 -10.552 1.00 96.50 109 PRO A C 1
ATOM 910 O O . PRO A 1 109 ? 12.746 3.555 -9.594 1.00 96.50 109 PRO A O 1
ATOM 913 N N . LEU A 1 110 ? 12.923 3.958 -11.792 1.00 96.19 110 LEU A N 1
ATOM 914 C CA . LEU A 1 110 ? 13.499 2.651 -12.149 1.00 96.19 110 LEU A CA 1
ATOM 915 C C . LEU A 1 110 ? 14.972 2.750 -12.584 1.00 96.19 110 LEU A C 1
ATOM 917 O O . LEU A 1 110 ? 15.466 1.946 -13.376 1.00 96.19 110 LEU A O 1
ATOM 921 N N . SER A 1 111 ? 15.681 3.789 -12.142 1.00 94.94 111 SER A N 1
ATOM 922 C CA . SER A 1 111 ? 17.060 4.046 -12.558 1.00 94.94 111 SER A CA 1
ATOM 923 C C . SER A 1 111 ? 18.014 2.957 -12.065 1.00 94.94 111 SER A C 1
ATOM 925 O O . SER A 1 111 ? 18.125 2.754 -10.860 1.00 94.94 111 SER A O 1
ATOM 927 N N . ASN A 1 112 ? 18.761 2.333 -12.984 1.00 94.56 112 ASN A N 1
ATOM 928 C CA . ASN A 1 112 ? 19.710 1.248 -12.691 1.00 94.56 112 ASN A CA 1
ATOM 929 C C . ASN A 1 112 ? 19.062 0.027 -12.013 1.00 94.56 112 ASN A C 1
ATOM 931 O O . ASN A 1 112 ? 19.729 -0.686 -11.269 1.00 94.56 112 ASN A O 1
ATOM 935 N N . CYS A 1 113 ? 17.775 -0.220 -12.261 1.00 95.44 113 CYS A N 1
ATOM 936 C CA . CYS A 1 113 ? 17.113 -1.434 -11.801 1.00 95.44 113 CYS A CA 1
ATOM 937 C C . CYS A 1 113 ? 17.310 -2.579 -12.800 1.00 95.44 113 CYS A C 1
ATOM 939 O O . CYS A 1 113 ? 17.177 -2.380 -14.010 1.00 95.44 113 CYS A O 1
ATOM 941 N N . ASP A 1 114 ? 17.545 -3.782 -12.281 1.00 96.69 114 ASP A N 1
ATOM 942 C CA . ASP A 1 114 ? 17.538 -5.017 -13.069 1.00 96.69 114 ASP A CA 1
ATOM 943 C C . ASP A 1 114 ? 16.118 -5.424 -13.469 1.00 96.69 114 ASP A C 1
ATOM 945 O O . ASP A 1 114 ? 15.135 -5.033 -12.832 1.00 96.69 114 ASP A O 1
ATOM 949 N N . ARG A 1 115 ? 16.003 -6.292 -14.480 1.00 96.31 115 ARG A N 1
ATOM 950 C CA . ARG A 1 115 ? 14.720 -6.823 -14.969 1.00 96.31 115 ARG A CA 1
ATOM 951 C C . ARG A 1 115 ? 13.842 -7.406 -13.853 1.00 96.31 115 ARG A C 1
ATOM 953 O O . ARG A 1 115 ? 12.647 -7.126 -13.800 1.00 96.31 115 ARG A O 1
ATOM 960 N N . GLN A 1 116 ? 14.429 -8.177 -12.935 1.00 96.75 116 GLN A N 1
ATOM 961 C CA . GLN A 1 116 ? 13.699 -8.787 -11.813 1.00 96.75 116 GLN A CA 1
ATOM 962 C C . GLN A 1 116 ? 13.175 -7.741 -10.821 1.00 96.75 116 GLN A C 1
ATOM 964 O O . GLN A 1 116 ? 12.034 -7.835 -10.373 1.00 96.75 116 GLN A O 1
ATOM 969 N N . HIS A 1 117 ? 13.974 -6.714 -10.525 1.00 97.00 117 HIS A N 1
ATOM 970 C CA . HIS A 1 117 ? 13.563 -5.606 -9.664 1.00 97.00 117 HIS A CA 1
ATOM 971 C C . HIS A 1 117 ? 12.438 -4.781 -10.299 1.00 97.00 117 HIS A C 1
ATOM 973 O O . HIS A 1 117 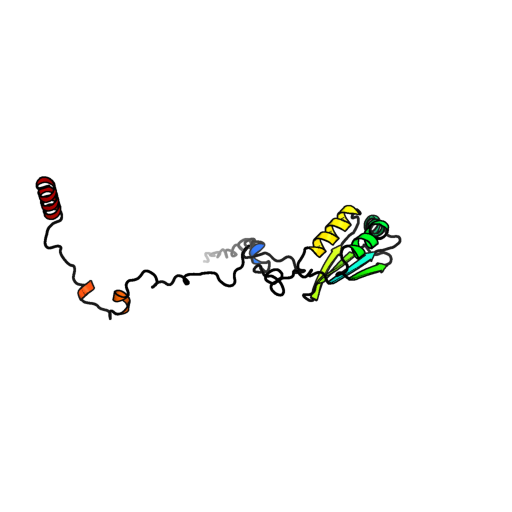? 11.498 -4.395 -9.609 1.00 97.00 117 HIS A O 1
ATOM 979 N N . VAL A 1 118 ? 12.490 -4.552 -11.617 1.00 97.25 118 VAL A N 1
ATOM 980 C CA . VAL A 1 118 ? 11.389 -3.915 -12.359 1.00 97.25 118 VAL A CA 1
ATOM 981 C C . VAL A 1 118 ? 10.112 -4.748 -12.236 1.00 97.25 118 VAL A C 1
ATOM 983 O O . VAL A 1 118 ? 9.058 -4.198 -11.924 1.00 97.25 118 VAL A O 1
ATOM 986 N N . ASN A 1 119 ? 10.210 -6.070 -12.400 1.00 97.00 119 ASN A N 1
ATOM 987 C CA . ASN A 1 119 ? 9.063 -6.960 -12.248 1.00 97.00 119 ASN A CA 1
ATOM 988 C C . ASN A 1 119 ? 8.467 -6.899 -10.832 1.00 97.00 119 ASN A C 1
ATOM 990 O O . ASN A 1 119 ? 7.253 -6.800 -10.669 1.00 97.00 119 ASN A O 1
ATOM 994 N N . TRP A 1 120 ? 9.319 -6.888 -9.803 1.00 97.62 120 TRP A N 1
ATOM 995 C CA . TRP A 1 120 ? 8.884 -6.740 -8.414 1.00 97.62 120 TRP A CA 1
ATOM 996 C C . TRP A 1 120 ? 8.117 -5.432 -8.184 1.00 97.62 120 TRP A C 1
ATOM 998 O O . TRP A 1 120 ? 7.038 -5.453 -7.595 1.00 97.62 120 TRP A O 1
ATOM 1008 N N . TRP A 1 121 ? 8.617 -4.306 -8.703 1.00 97.44 121 TRP A N 1
ATOM 1009 C CA . TRP A 1 121 ? 7.927 -3.018 -8.592 1.00 97.44 121 TRP A CA 1
ATOM 1010 C C . TRP A 1 121 ? 6.566 -3.014 -9.287 1.00 97.44 121 TRP A C 1
ATOM 1012 O O . TRP A 1 121 ? 5.600 -2.485 -8.740 1.00 97.44 121 TRP A O 1
ATOM 1022 N N . ILE A 1 122 ? 6.467 -3.633 -10.462 1.00 97.00 122 ILE A N 1
ATOM 1023 C CA . ILE A 1 122 ? 5.203 -3.751 -11.196 1.00 97.00 122 ILE A CA 1
ATOM 1024 C C . ILE A 1 122 ? 4.198 -4.608 -10.416 1.00 97.00 122 ILE A C 1
ATOM 1026 O O . ILE A 1 122 ? 3.045 -4.208 -10.260 1.00 97.00 122 ILE A O 1
ATOM 1030 N N . HIS A 1 123 ? 4.627 -5.743 -9.859 1.00 96.31 123 HIS A N 1
ATOM 1031 C CA . HIS A 1 123 ? 3.770 -6.561 -8.996 1.00 96.31 123 HIS A CA 1
ATOM 1032 C C . HIS A 1 123 ? 3.369 -5.837 -7.706 1.00 96.31 123 HIS A C 1
ATOM 1034 O O . HIS A 1 123 ? 2.241 -5.996 -7.249 1.00 96.31 123 HIS A O 1
ATOM 1040 N N . SER A 1 124 ? 4.253 -5.015 -7.141 1.00 96.38 124 SER A N 1
ATOM 1041 C CA . SER A 1 124 ? 3.943 -4.174 -5.982 1.00 96.38 124 SER A CA 1
ATOM 1042 C C . SER A 1 124 ? 2.829 -3.167 -6.301 1.00 96.38 124 SER A C 1
ATOM 1044 O O . SER A 1 124 ? 1.860 -3.072 -5.556 1.00 96.38 124 SER A O 1
ATOM 1046 N N . LEU A 1 125 ? 2.883 -2.496 -7.460 1.00 96.06 125 LEU A N 1
ATOM 1047 C CA . LEU A 1 125 ? 1.805 -1.600 -7.908 1.00 96.06 125 LEU A CA 1
ATOM 1048 C C . LEU A 1 125 ? 0.477 -2.332 -8.150 1.00 96.06 125 LEU A C 1
ATOM 1050 O O . LEU A 1 125 ? -0.588 -1.775 -7.905 1.00 96.06 125 LEU A O 1
ATOM 1054 N N . LEU A 1 126 ? 0.524 -3.575 -8.635 1.00 95.50 126 LEU A N 1
ATOM 1055 C CA . LEU A 1 126 ? -0.681 -4.381 -8.853 1.00 95.50 126 LEU A CA 1
ATOM 1056 C C . LEU A 1 126 ? -1.388 -4.767 -7.549 1.00 95.50 126 LEU A C 1
ATOM 1058 O O . LEU A 1 126 ? -2.615 -4.867 -7.530 1.00 95.50 126 LEU A O 1
ATOM 1062 N N . THR A 1 127 ? -0.626 -5.041 -6.489 1.00 94.31 127 THR A N 1
ATOM 1063 C CA . THR A 1 127 ? -1.174 -5.483 -5.197 1.00 94.31 127 THR A CA 1
ATOM 1064 C C . THR A 1 127 ? -1.566 -4.320 -4.291 1.00 94.31 127 THR A C 1
ATOM 1066 O O . THR A 1 127 ? -2.362 -4.501 -3.370 1.00 94.31 127 THR A O 1
ATOM 1069 N N . GLN A 1 128 ? -1.038 -3.126 -4.553 1.00 93.06 128 GLN A N 1
ATOM 1070 C CA . GLN A 1 128 ? -1.339 -1.916 -3.803 1.00 93.06 128 GLN A CA 1
ATOM 1071 C C . GLN A 1 128 ? -2.723 -1.338 -4.134 1.00 93.06 128 GLN A C 1
ATOM 1073 O O . GLN A 1 128 ? -3.296 -1.538 -5.203 1.00 93.06 128 GLN A O 1
ATOM 1078 N N . GLN A 1 129 ? -3.260 -0.582 -3.176 1.00 91.50 129 GLN A N 1
ATOM 1079 C CA . GLN A 1 129 ? -4.531 0.135 -3.306 1.00 91.50 129 GLN A CA 1
ATOM 1080 C C . GLN A 1 129 ? -4.367 1.523 -3.955 1.00 91.50 129 GLN A C 1
ATOM 1082 O O . GLN A 1 129 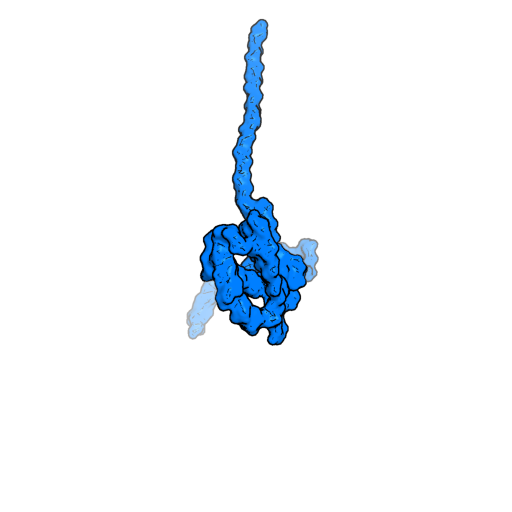? -5.343 2.085 -4.447 1.00 91.50 129 GLN A O 1
ATOM 1087 N N . GLY A 1 130 ? -3.141 2.057 -3.967 1.00 89.56 130 GLY A N 1
ATOM 1088 C CA . GLY A 1 130 ? -2.816 3.376 -4.515 1.00 89.56 130 GLY A CA 1
ATOM 1089 C C . GLY A 1 130 ? -2.822 4.528 -3.524 1.00 89.56 130 GLY A C 1
ATOM 1090 O O . GLY A 1 130 ? -2.523 5.655 -3.908 1.00 89.56 130 GLY A O 1
ATOM 1091 N N . ASP A 1 131 ? -3.102 4.246 -2.254 1.00 86.00 131 ASP A N 1
ATOM 1092 C CA . ASP A 1 131 ? -2.973 5.238 -1.197 1.00 86.00 131 ASP A CA 1
ATOM 1093 C C . ASP A 1 131 ? -1.497 5.639 -1.024 1.00 86.00 131 ASP A C 1
ATOM 1095 O O . ASP A 1 131 ? -0.614 4.772 -1.038 1.00 86.00 131 ASP A O 1
ATOM 1099 N N . PRO A 1 132 ? -1.193 6.931 -0.818 1.00 83.75 132 PRO A N 1
ATOM 1100 C CA . PRO A 1 132 ? 0.147 7.342 -0.434 1.00 83.75 132 PRO A CA 1
ATOM 1101 C C . PRO A 1 132 ? 0.548 6.693 0.896 1.00 83.75 132 PRO A C 1
ATOM 1103 O O . PRO A 1 132 ? -0.285 6.351 1.739 1.00 83.75 132 PRO A O 1
ATOM 1106 N N . GLN A 1 133 ? 1.858 6.536 1.081 1.00 83.25 133 GLN A N 1
ATOM 1107 C CA . GLN A 1 133 ? 2.437 5.853 2.234 1.00 83.25 133 GLN A CA 1
ATOM 1108 C C . GLN A 1 133 ? 2.248 6.683 3.516 1.00 83.25 133 GLN A C 1
ATOM 1110 O O . GLN A 1 133 ? 3.140 7.413 3.945 1.00 83.25 133 GLN A O 1
ATOM 1115 N N . TRP A 1 134 ? 1.071 6.574 4.128 1.00 86.94 134 TRP A N 1
ATOM 1116 C CA . TRP A 1 134 ? 0.760 7.164 5.424 1.00 86.94 134 TRP A CA 1
ATOM 1117 C C . TRP A 1 134 ? 1.076 6.209 6.568 1.00 86.94 134 TRP A C 1
ATOM 1119 O O . TRP A 1 134 ? 1.036 4.983 6.435 1.00 86.94 134 TRP A O 1
ATOM 1129 N N . ARG A 1 135 ? 1.324 6.784 7.744 1.00 89.56 135 ARG A N 1
ATOM 1130 C CA . ARG A 1 135 ? 1.411 6.016 8.983 1.00 89.56 135 ARG A CA 1
ATOM 1131 C C . ARG A 1 135 ? 0.024 5.487 9.343 1.00 89.56 135 ARG A C 1
ATOM 1133 O O . ARG A 1 135 ? -0.915 6.265 9.510 1.00 89.56 135 ARG A O 1
ATOM 1140 N N . LEU A 1 136 ? -0.112 4.173 9.500 1.00 91.38 136 LEU A N 1
ATOM 1141 C CA . LEU A 1 136 ? -1.365 3.580 9.962 1.00 91.38 136 LEU A CA 1
ATOM 1142 C C . LEU A 1 136 ? -1.506 3.747 11.478 1.00 91.38 136 LEU A C 1
ATOM 1144 O O . LEU A 1 136 ? -0.665 3.275 12.240 1.00 91.38 136 LEU A O 1
ATOM 1148 N N . LEU A 1 137 ? -2.588 4.394 11.914 1.00 92.19 137 LEU A N 1
ATOM 1149 C CA . LEU A 1 137 ? -2.887 4.615 13.335 1.00 92.19 137 LEU A CA 1
ATOM 1150 C C . LEU A 1 137 ? -3.309 3.323 14.043 1.00 92.19 137 LEU A C 1
ATOM 1152 O O . LEU A 1 137 ? -2.963 3.091 15.198 1.00 92.19 137 LEU A O 1
ATOM 1156 N N . LYS A 1 138 ? -4.070 2.479 13.343 1.00 93.44 138 LYS A N 1
ATOM 1157 C CA . LYS A 1 138 ? -4.523 1.167 13.811 1.00 93.44 138 LYS A CA 1
ATOM 1158 C C . LYS A 1 138 ? -4.367 0.162 12.679 1.00 93.44 138 LYS A C 1
ATOM 1160 O O . LYS A 1 138 ? -4.635 0.482 11.524 1.00 93.44 138 LYS A O 1
ATOM 1165 N N . LYS A 1 139 ? -3.969 -1.061 13.032 1.00 94.06 139 LYS A N 1
ATOM 1166 C CA . LYS A 1 139 ? -3.818 -2.189 12.094 1.00 94.06 139 LYS A CA 1
ATOM 1167 C C . LYS A 1 139 ? -5.116 -2.977 11.877 1.00 94.06 139 LYS A C 1
ATOM 1169 O O . LYS A 1 139 ? -5.114 -3.965 11.159 1.00 94.06 139 LYS 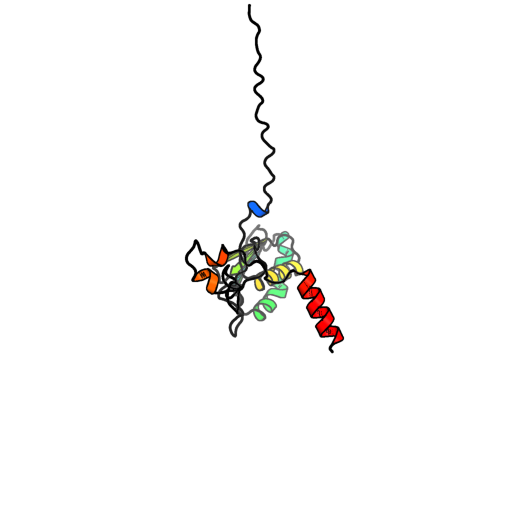A O 1
ATOM 1174 N N . MET A 1 140 ? -6.204 -2.551 12.513 1.00 94.12 140 MET A N 1
ATOM 1175 C CA . MET A 1 140 ? -7.529 -3.152 12.405 1.00 94.12 140 MET A CA 1
ATOM 1176 C C . MET A 1 140 ? -8.572 -2.061 12.181 1.00 94.12 140 MET A C 1
ATOM 1178 O O . MET A 1 140 ? -8.437 -0.949 12.700 1.00 94.12 140 MET A O 1
ATOM 1182 N N . HIS A 1 141 ? -9.616 -2.410 11.441 1.00 94.00 141 HIS A N 1
ATOM 1183 C CA . HIS A 1 141 ? -10.791 -1.583 11.224 1.00 94.00 141 HIS A CA 1
ATOM 1184 C C . HIS A 1 141 ? -12.031 -2.473 11.260 1.00 94.00 141 HIS A C 1
ATOM 1186 O O . HIS A 1 141 ? -12.009 -3.597 10.763 1.00 94.00 141 HIS A O 1
ATOM 1192 N N . THR A 1 142 ? -13.082 -1.975 11.899 1.00 94.56 142 THR A N 1
ATOM 1193 C CA . THR A 1 142 ? -14.403 -2.596 11.938 1.00 94.56 142 THR A CA 1
ATOM 1194 C C . THR A 1 142 ? -15.435 -1.481 12.020 1.00 94.56 142 THR A C 1
ATOM 1196 O O . THR A 1 142 ? -15.270 -0.554 12.817 1.00 94.56 142 THR A O 1
ATOM 1199 N N . ASP A 1 143 ? -16.490 -1.582 11.214 1.00 93.50 143 ASP A N 1
ATOM 1200 C CA . ASP A 1 143 ? -17.648 -0.688 11.297 1.00 93.50 143 ASP A CA 1
ATOM 1201 C C . ASP A 1 143 ? -18.528 -1.030 12.511 1.00 93.50 143 ASP A C 1
ATOM 1203 O O . ASP A 1 143 ? -19.231 -0.177 13.046 1.00 93.50 143 ASP A O 1
ATOM 1207 N N . SER A 1 144 ? -18.462 -2.281 12.981 1.00 94.88 144 SER A N 1
ATOM 1208 C CA . SER A 1 144 ? -19.233 -2.806 14.114 1.00 94.88 144 SER A CA 1
ATOM 1209 C C . SER A 1 144 ? -18.291 -3.261 15.238 1.00 94.88 144 SER A C 1
ATOM 1211 O O . SER A 1 144 ? -17.885 -4.424 15.272 1.00 94.88 144 SER A O 1
ATOM 1213 N N . PRO A 1 145 ? -17.883 -2.361 16.154 1.00 95.06 145 PRO A N 1
ATOM 1214 C CA . PRO A 1 145 ? -16.896 -2.678 17.188 1.00 95.06 145 PRO A CA 1
ATOM 1215 C C . PRO A 1 145 ? -17.430 -3.530 18.352 1.00 95.06 145 PRO A C 1
ATOM 1217 O O . PRO A 1 145 ? -16.631 -4.184 19.016 1.00 95.06 145 PRO A O 1
ATOM 1220 N N . SER A 1 146 ? -18.742 -3.530 18.625 1.00 97.19 146 SER A N 1
ATOM 1221 C CA . SER A 1 146 ? -19.363 -4.368 19.665 1.00 97.19 146 SER A CA 1
ATOM 1222 C C . SER A 1 146 ? -20.599 -5.089 19.131 1.00 97.19 146 SER A C 1
ATOM 1224 O O . SER A 1 146 ? -21.378 -4.504 18.383 1.00 97.19 146 SER A O 1
ATOM 1226 N N . THR A 1 147 ? -20.793 -6.340 19.554 1.00 96.50 147 THR A N 1
ATOM 1227 C CA . THR A 1 147 ? -21.949 -7.178 19.185 1.00 96.50 147 THR A CA 1
ATOM 1228 C C . THR A 1 147 ? -23.059 -7.150 20.241 1.00 96.50 147 THR A C 1
ATOM 1230 O O . THR A 1 147 ? -24.231 -7.166 19.888 1.00 96.50 147 THR A O 1
ATOM 1233 N N . GLN A 1 148 ? -22.715 -7.091 21.533 1.00 96.25 148 GLN A N 1
ATOM 1234 C CA . GLN A 1 148 ? -23.679 -7.149 22.651 1.00 96.25 148 GLN A CA 1
ATOM 1235 C C . GLN A 1 148 ? -24.074 -5.762 23.189 1.00 96.25 148 GLN A C 1
ATOM 1237 O O . GLN A 1 148 ? -24.854 -5.658 24.130 1.00 96.25 148 GLN A O 1
ATOM 1242 N N . GLY A 1 149 ? -23.531 -4.695 22.599 1.00 95.44 149 GLY A N 1
ATOM 1243 C CA . GLY A 1 149 ? -23.674 -3.324 23.080 1.00 95.44 149 GLY A CA 1
ATOM 1244 C C . GLY A 1 149 ? -22.354 -2.762 23.601 1.00 95.44 149 GLY A C 1
ATOM 1245 O O . GLY A 1 149 ? -21.467 -3.485 24.056 1.00 95.44 149 GLY A O 1
ATOM 1246 N N . ILE A 1 150 ? -22.171 -1.454 23.459 1.00 97.00 150 ILE A N 1
ATOM 1247 C CA . ILE A 1 150 ? -20.975 -0.771 23.961 1.00 97.00 150 ILE A CA 1
ATOM 1248 C C . ILE A 1 150 ? -21.111 -0.626 25.476 1.00 97.00 150 ILE A C 1
ATOM 1250 O O . ILE A 1 150 ? -22.186 -0.293 25.973 1.00 97.00 150 ILE A O 1
ATOM 1254 N N . TRP A 1 151 ? -20.018 -0.856 26.205 1.00 96.38 151 TRP A N 1
ATOM 1255 C CA . TRP A 1 151 ? -20.000 -0.636 27.645 1.00 96.38 151 TRP A CA 1
ATOM 1256 C C . TRP A 1 151 ? -20.358 0.816 27.970 1.00 96.38 151 TRP A C 1
ATOM 1258 O O . TRP A 1 151 ? -19.779 1.760 27.430 1.00 96.38 151 TRP A O 1
ATOM 1268 N N . THR A 1 152 ? -21.292 0.982 28.895 1.00 95.19 152 THR A N 1
ATOM 1269 C CA . THR A 1 152 ? -21.637 2.264 29.502 1.00 95.19 152 THR A CA 1
ATOM 1270 C C . THR A 1 152 ? -21.389 2.194 31.008 1.00 95.19 152 THR A C 1
ATOM 1272 O O . THR A 1 152 ? -21.495 1.116 31.602 1.00 95.19 152 THR A O 1
ATOM 1275 N N . PRO A 1 153 ? -21.154 3.331 31.686 1.00 94.81 153 PRO A N 1
ATOM 1276 C CA . PRO A 1 153 ? -21.003 3.352 33.142 1.00 94.81 153 PRO A CA 1
ATOM 1277 C C . PRO A 1 153 ? -22.187 2.762 33.929 1.00 94.81 153 PRO A C 1
ATOM 1279 O O . PRO A 1 153 ? -22.047 2.509 35.125 1.00 94.81 153 PRO A O 1
ATOM 1282 N N . PHE A 1 154 ? -23.344 2.558 33.292 1.00 92.50 154 PHE A N 1
ATOM 1283 C CA . PHE A 1 154 ? -24.554 1.985 33.887 1.00 92.50 154 PHE A CA 1
ATOM 1284 C C . PHE A 1 154 ? -24.782 0.509 33.537 1.00 92.50 154 PHE A C 1
ATOM 1286 O O . PHE A 1 154 ? -25.704 -0.088 34.074 1.00 92.50 154 PHE A O 1
ATOM 1293 N N . THR A 1 155 ? -23.944 -0.101 32.691 1.00 92.06 155 THR A N 1
ATOM 1294 C CA . THR A 1 155 ? -24.170 -1.472 32.186 1.00 92.06 155 THR A CA 1
ATOM 1295 C C . THR A 1 155 ? -24.244 -2.506 33.311 1.00 92.06 155 THR A C 1
ATOM 1297 O O . THR A 1 155 ? -25.124 -3.355 33.310 1.00 92.06 155 THR A O 1
ATOM 1300 N N . ASN A 1 156 ? -23.357 -2.394 34.302 1.00 93.38 156 ASN A N 1
ATOM 1301 C CA . ASN A 1 156 ? -23.279 -3.332 35.427 1.00 93.38 156 ASN A CA 1
ATOM 1302 C C . ASN A 1 156 ? -23.798 -2.712 36.733 1.00 93.38 156 ASN A C 1
ATOM 1304 O O . ASN A 1 156 ? -23.353 -3.090 37.817 1.00 93.38 156 ASN A O 1
ATOM 1308 N N . LYS A 1 157 ? -24.673 -1.701 36.651 1.00 89.62 157 LYS A N 1
ATOM 1309 C CA . LYS A 1 157 ? -25.257 -1.064 37.835 1.00 89.62 157 LYS A CA 1
ATOM 1310 C C . LYS A 1 157 ? -26.690 -1.552 38.033 1.00 89.62 157 LYS A C 1
ATOM 1312 O O . LYS A 1 157 ? -27.433 -1.620 37.057 1.00 89.62 157 LYS A O 1
ATOM 1317 N N . PRO A 1 158 ? -27.099 -1.857 39.277 1.00 88.38 158 PRO A N 1
ATOM 1318 C CA . PRO A 1 158 ? -28.494 -2.162 39.547 1.00 88.38 158 PRO A CA 1
ATOM 1319 C C . PRO A 1 158 ? -29.346 -0.926 39.247 1.00 88.38 158 PRO A C 1
ATOM 1321 O O . PRO A 1 158 ? -28.967 0.194 39.602 1.00 88.38 158 PRO A O 1
ATOM 1324 N N . THR A 1 159 ? -30.502 -1.139 38.620 1.00 87.25 159 THR A N 1
ATOM 1325 C CA . THR A 1 159 ? -31.441 -0.076 38.225 1.00 87.25 159 THR A CA 1
ATOM 1326 C C . THR A 1 159 ? -31.883 0.780 39.411 1.00 87.25 159 THR A C 1
ATOM 1328 O O . THR A 1 159 ? -32.103 1.978 39.264 1.00 87.25 159 THR A O 1
ATOM 1331 N N . ASP A 1 160 ? -31.929 0.178 40.599 1.00 83.44 160 ASP A N 1
ATOM 1332 C CA . ASP A 1 160 ? -32.295 0.812 41.863 1.00 83.44 160 ASP A CA 1
ATOM 1333 C C . ASP A 1 160 ? -31.530 2.126 42.124 1.00 83.44 160 ASP A C 1
ATOM 1335 O O . ASP A 1 160 ? -32.120 3.168 42.399 1.00 83.44 160 ASP A O 1
ATOM 1339 N N . ARG A 1 161 ? -30.212 2.143 41.884 1.00 73.81 161 ARG A N 1
ATOM 1340 C CA . ARG A 1 161 ? -29.381 3.346 42.085 1.00 73.81 161 ARG A CA 1
ATOM 1341 C C . ARG A 1 161 ? -29.697 4.495 41.127 1.00 73.81 161 ARG A C 1
ATOM 1343 O O . ARG A 1 161 ? -29.306 5.624 41.397 1.00 73.81 161 ARG A O 1
ATOM 1350 N N . THR A 1 162 ? -30.331 4.216 39.992 1.00 78.88 162 THR A N 1
ATOM 1351 C CA . THR A 1 162 ? -30.691 5.233 38.993 1.00 78.88 162 THR A CA 1
ATOM 1352 C C . THR A 1 162 ? -32.071 5.829 39.259 1.00 78.88 162 THR A C 1
ATOM 1354 O O . THR A 1 162 ? -32.305 6.976 38.896 1.00 78.88 162 THR A O 1
ATOM 1357 N N . LEU A 1 163 ? -32.972 5.068 39.888 1.00 82.81 163 LEU A N 1
ATOM 1358 C CA . LEU A 1 163 ? -34.329 5.518 40.213 1.00 82.81 163 LEU A CA 1
ATOM 1359 C C . LEU A 1 163 ? -34.386 6.361 41.495 1.00 82.81 163 LEU A C 1
ATOM 1361 O O . LEU A 1 163 ? -35.310 7.154 41.661 1.00 82.81 163 LEU A O 1
ATOM 1365 N N . ARG A 1 164 ? -33.412 6.196 42.395 1.00 80.25 164 ARG A N 1
ATOM 1366 C CA . ARG A 1 164 ? -33.354 6.909 43.676 1.00 80.25 164 ARG A CA 1
ATOM 1367 C C . ARG A 1 164 ? -33.059 8.399 43.492 1.00 80.25 164 ARG A C 1
ATOM 1369 O O . ARG A 1 164 ? -32.157 8.791 42.750 1.00 80.25 164 ARG A O 1
ATOM 1376 N N . THR A 1 165 ? -33.796 9.236 44.218 1.00 81.94 165 THR A N 1
ATOM 1377 C CA . THR A 1 165 ? -33.525 10.672 44.346 1.00 81.94 165 THR A CA 1
ATOM 1378 C C . THR A 1 165 ? -32.636 10.915 45.556 1.00 81.94 165 THR A C 1
ATOM 1380 O O . THR A 1 165 ? -32.996 10.538 46.666 1.00 81.94 165 THR A O 1
ATOM 1383 N N . TYR A 1 166 ? -31.487 11.555 45.347 1.00 81.44 166 TYR A N 1
ATOM 1384 C CA . TYR A 1 166 ? -30.557 11.878 46.428 1.00 81.44 166 TYR A CA 1
ATOM 1385 C C . TYR A 1 166 ? -30.894 13.227 47.087 1.00 81.44 166 TYR A C 1
ATOM 1387 O O . TYR A 1 166 ? -31.308 14.149 46.376 1.00 81.44 166 TYR A O 1
ATOM 1395 N N . PRO A 1 167 ? -30.647 13.390 48.403 1.00 86.25 167 PRO A N 1
ATOM 1396 C CA . PRO A 1 167 ? -30.086 12.408 49.341 1.00 86.25 167 PRO A CA 1
ATOM 1397 C C . PRO A 1 167 ? -31.100 11.321 49.728 1.00 86.25 167 PRO A C 1
ATOM 1399 O O . PRO A 1 167 ? -32.263 11.616 49.979 1.00 86.25 167 PRO A O 1
ATOM 1402 N N . ASP A 1 168 ? -30.639 10.071 49.756 1.00 77.56 168 ASP A N 1
ATOM 1403 C CA . ASP A 1 168 ? -31.467 8.900 50.045 1.00 77.56 168 ASP A CA 1
ATOM 1404 C C . ASP A 1 168 ? -31.185 8.404 51.470 1.00 77.56 168 ASP A C 1
ATOM 1406 O O . ASP A 1 168 ? -30.038 8.080 51.800 1.00 77.56 168 ASP A O 1
ATOM 1410 N N . ASN A 1 169 ? -32.212 8.379 52.320 1.00 76.06 169 ASN A N 1
ATOM 1411 C CA . ASN A 1 169 ? -32.067 8.038 53.736 1.00 76.06 169 ASN A CA 1
ATOM 1412 C C . ASN A 1 169 ? -31.673 6.565 53.923 1.00 76.06 169 ASN A C 1
ATOM 1414 O O . ASN A 1 169 ? -30.815 6.287 54.755 1.00 76.06 169 ASN A O 1
ATOM 1418 N N . ASP A 1 170 ? -32.163 5.656 53.076 1.00 73.06 170 ASP A N 1
ATOM 1419 C CA . ASP A 1 170 ? -31.910 4.211 53.182 1.00 73.06 170 ASP A CA 1
ATOM 1420 C C . ASP A 1 170 ? -30.425 3.847 53.003 1.00 73.06 170 ASP A C 1
ATOM 1422 O O . ASP A 1 170 ? -29.925 2.896 53.590 1.00 73.06 170 ASP A O 1
ATOM 1426 N N . LEU A 1 171 ? -29.686 4.605 52.183 1.00 69.06 171 LEU A N 1
ATOM 1427 C CA . LEU A 1 171 ? -28.232 4.431 52.021 1.00 69.06 171 LEU A CA 1
ATOM 1428 C C . LEU A 1 171 ? -27.426 5.133 53.119 1.00 69.06 171 LEU A C 1
ATOM 1430 O O . LEU A 1 171 ? -26.223 4.900 53.247 1.00 69.06 171 LEU A O 1
ATOM 1434 N N . THR A 1 172 ? -28.071 6.046 53.843 1.00 69.44 172 THR A N 1
ATOM 1435 C CA . THR A 1 172 ? -27.473 6.801 54.947 1.00 69.44 172 THR A CA 1
ATOM 1436 C C . THR A 1 172 ? -27.584 6.017 56.253 1.00 69.44 172 THR A C 1
ATOM 1438 O O . THR A 1 172 ? -26.716 6.136 57.121 1.00 69.44 172 THR A O 1
ATOM 1441 N N . GLU A 1 173 ? -28.621 5.190 56.384 1.00 69.75 173 GLU A N 1
ATOM 1442 C CA . GLU A 1 173 ? -28.780 4.257 57.488 1.00 69.75 173 GLU A CA 1
ATOM 1443 C C . GLU A 1 173 ? -27.679 3.189 57.438 1.00 69.75 173 GLU A C 1
ATOM 1445 O O . GLU A 1 173 ? -27.583 2.368 56.528 1.00 69.75 173 GLU A O 1
ATOM 1450 N N . MET A 1 174 ? -26.791 3.221 58.433 1.00 66.12 174 MET A N 1
ATOM 1451 C CA . MET A 1 174 ? -25.822 2.156 58.643 1.00 66.12 174 MET A CA 1
ATOM 1452 C C . MET A 1 174 ? -26.568 0.990 59.295 1.00 66.12 174 MET A C 1
ATOM 1454 O O . MET A 1 174 ? -26.882 1.047 60.484 1.00 66.12 174 MET A O 1
ATOM 1458 N N . GLU A 1 175 ? -26.879 -0.056 58.528 1.00 65.69 175 GLU A N 1
ATOM 1459 C CA . GLU A 1 175 ? -27.434 -1.282 59.101 1.00 65.69 175 GLU A CA 1
ATOM 1460 C C . GLU A 1 175 ? -26.380 -1.932 60.005 1.00 65.69 175 GLU A C 1
ATOM 1462 O O . GLU A 1 175 ? -25.407 -2.536 59.546 1.00 65.69 175 GLU A O 1
ATOM 1467 N N . PHE A 1 176 ? -26.554 -1.794 61.317 1.00 71.69 176 PHE A N 1
ATOM 1468 C CA . PHE A 1 176 ? -25.788 -2.582 62.268 1.00 71.69 176 PHE A CA 1
ATOM 1469 C C . PHE A 1 176 ? -26.324 -4.016 62.217 1.00 71.69 176 PHE A C 1
ATOM 1471 O O . PHE A 1 176 ? -27.514 -4.219 62.480 1.00 71.69 176 PHE A O 1
ATOM 1478 N N . PRO A 1 177 ? -25.495 -5.023 61.884 1.00 73.69 177 PRO A N 1
ATOM 1479 C CA . PRO A 1 177 ? -25.949 -6.402 61.923 1.00 73.69 177 PRO A CA 1
ATOM 1480 C C . PRO A 1 177 ? -26.424 -6.712 63.345 1.00 73.69 177 PRO A C 1
ATOM 1482 O O . PRO A 1 177 ? -25.706 -6.458 64.312 1.00 73.69 177 PRO A O 1
ATOM 1485 N N . GLN A 1 178 ? -27.643 -7.247 63.476 1.00 75.44 178 GLN A N 1
ATOM 1486 C CA . GLN A 1 178 ? -28.216 -7.548 64.795 1.00 75.44 178 GLN A CA 1
ATOM 1487 C C . GLN A 1 178 ? -27.388 -8.580 65.570 1.00 75.44 178 GLN A C 1
ATOM 1489 O O . GLN A 1 178 ? -27.430 -8.620 66.797 1.00 75.44 178 GLN A O 1
ATOM 1494 N N . VAL A 1 179 ? -26.624 -9.399 64.847 1.00 83.62 179 VAL A N 1
ATOM 1495 C CA . VAL A 1 179 ? -25.771 -10.452 65.385 1.00 83.62 179 VAL A CA 1
ATOM 1496 C C . VAL A 1 179 ? -24.317 -10.093 65.119 1.00 83.62 179 VAL A C 1
ATOM 1498 O O . VAL A 1 179 ? -23.925 -9.779 63.994 1.00 83.62 179 VAL A O 1
ATOM 1501 N N . THR A 1 180 ? -23.501 -10.159 66.164 1.00 88.25 180 THR A N 1
ATOM 1502 C CA . THR A 1 180 ? -22.061 -9.907 66.045 1.00 88.25 180 THR A CA 1
ATOM 1503 C C . THR A 1 180 ? -21.428 -10.992 65.172 1.00 88.25 180 THR A C 1
ATOM 1505 O O . THR A 1 180 ? -21.834 -12.151 65.246 1.00 88.25 180 THR A O 1
ATOM 1508 N N . ALA A 1 181 ? -20.380 -10.669 64.407 1.00 87.62 181 ALA A N 1
ATOM 1509 C CA . ALA A 1 181 ? -19.674 -11.654 63.575 1.00 87.62 181 ALA A CA 1
ATOM 1510 C C . ALA A 1 181 ? -19.267 -12.921 64.360 1.00 87.62 181 ALA A C 1
ATOM 1512 O O . ALA A 1 181 ? -19.349 -14.035 63.852 1.00 87.62 181 ALA A O 1
ATOM 1513 N N . THR A 1 182 ? -18.902 -12.768 65.635 1.00 91.12 182 THR A N 1
ATOM 1514 C CA . THR A 1 182 ? -18.580 -13.877 66.543 1.00 91.12 182 THR A CA 1
ATOM 1515 C C . THR A 1 182 ? -19.770 -14.801 66.802 1.00 91.12 182 THR A C 1
ATOM 1517 O O . THR A 1 182 ? -19.604 -16.016 66.829 1.00 91.12 182 THR A O 1
ATOM 1520 N N . GLN A 1 183 ? -20.964 -14.233 66.971 1.00 92.25 183 GLN A N 1
ATOM 1521 C CA . GLN A 1 183 ? -22.197 -14.986 67.203 1.00 92.25 183 GLN A CA 1
ATOM 1522 C C . GLN A 1 183 ? -22.626 -15.728 65.936 1.00 92.25 183 GLN A C 1
ATOM 1524 O O . GLN A 1 183 ? -22.979 -16.897 66.016 1.00 92.25 183 GLN A O 1
ATOM 1529 N N . GLN A 1 184 ? -22.485 -15.111 64.758 1.00 93.19 184 GLN A N 1
ATOM 1530 C CA . GLN A 1 184 ? -22.740 -15.797 63.484 1.00 93.19 184 GLN A CA 1
ATOM 1531 C C . GLN A 1 184 ? -21.807 -16.997 63.280 1.00 93.19 184 GLN A C 1
ATOM 1533 O O . GLN A 1 184 ? -22.236 -18.051 62.820 1.00 93.19 184 GLN A O 1
ATOM 1538 N N . ILE A 1 185 ? -20.526 -16.863 63.644 1.00 94.44 185 ILE A N 1
ATOM 1539 C CA . ILE A 1 185 ? -19.563 -17.972 63.576 1.00 94.44 185 ILE A CA 1
ATOM 1540 C C . ILE A 1 185 ? -19.955 -19.095 64.545 1.00 94.44 185 ILE A C 1
ATOM 1542 O O . ILE A 1 185 ? -19.850 -20.267 64.187 1.00 94.44 185 ILE A O 1
ATOM 1546 N N . GLN A 1 186 ? -20.419 -18.754 65.751 1.00 94.50 186 GLN A N 1
ATOM 1547 C CA . GLN A 1 186 ? -20.913 -19.730 66.726 1.00 94.50 186 GLN A CA 1
ATOM 1548 C C . GLN A 1 186 ? -22.158 -20.464 66.213 1.00 94.50 186 GLN A C 1
ATOM 1550 O O . GLN A 1 186 ? -22.180 -21.690 66.253 1.00 94.50 186 GLN A O 1
ATOM 1555 N N . GLU A 1 187 ? -23.137 -19.754 65.647 1.00 95.12 187 GLU A N 1
ATOM 1556 C CA . GLU A 1 187 ? -24.331 -20.366 65.048 1.00 95.12 187 GLU A CA 1
ATOM 1557 C C . GLU A 1 187 ? -23.980 -21.285 63.872 1.00 95.12 187 GLU A C 1
ATOM 1559 O O . GLU A 1 187 ? -24.472 -22.409 63.798 1.00 95.12 187 GLU A O 1
ATOM 1564 N N . LEU A 1 188 ? -23.094 -20.850 62.969 1.00 95.75 188 LEU A N 1
ATOM 1565 C CA . LEU A 1 188 ? -22.625 -21.683 61.856 1.00 95.75 188 LEU A CA 1
ATOM 1566 C C . LEU A 1 188 ? -21.915 -22.948 62.356 1.00 95.75 188 LEU A C 1
ATOM 1568 O O . LEU A 1 188 ? -22.110 -24.030 61.802 1.00 95.75 188 LEU A O 1
ATOM 1572 N N . PHE A 1 189 ? -21.114 -22.826 63.416 1.00 95.69 189 PHE A N 1
ATOM 1573 C CA . PHE A 1 189 ? -20.442 -23.957 64.049 1.00 95.69 189 PHE A CA 1
ATOM 1574 C C . PHE A 1 189 ? -21.438 -24.931 64.699 1.00 95.69 189 PHE A C 1
ATOM 1576 O O . PHE A 1 189 ? -21.309 -26.146 64.540 1.00 95.69 189 PHE A O 1
ATOM 1583 N N . GLU A 1 190 ? -22.462 -24.423 65.386 1.00 95.81 190 GLU A N 1
ATOM 1584 C CA . GLU A 1 190 ? -23.534 -25.238 65.965 1.00 95.81 190 GLU A CA 1
ATOM 1585 C C . GLU A 1 190 ? -24.354 -25.958 64.886 1.00 95.81 190 GLU A C 1
ATOM 1587 O O . GLU A 1 190 ? -24.596 -27.160 65.004 1.00 95.81 190 GLU A O 1
ATOM 1592 N N . GLN A 1 191 ? -24.697 -25.270 63.792 1.00 95.12 191 GLN A N 1
ATOM 1593 C CA . GLN A 1 191 ? -25.367 -25.861 62.628 1.00 95.12 191 GLN A CA 1
ATOM 1594 C C . GLN A 1 191 ? -24.529 -26.970 61.982 1.00 95.12 191 GLN A C 1
ATOM 1596 O O . GLN A 1 191 ? -25.070 -27.994 61.568 1.00 95.12 191 GLN A O 1
ATOM 1601 N N . GLN A 1 192 ? -23.207 -26.793 61.915 1.00 91.06 192 GLN A N 1
ATOM 1602 C CA . GLN A 1 192 ? -22.294 -27.801 61.379 1.00 91.06 192 GLN A CA 1
ATOM 1603 C C . GLN A 1 192 ? -22.176 -29.026 62.294 1.00 91.06 192 GLN A C 1
ATOM 1605 O O . GLN A 1 192 ? -22.014 -30.132 61.794 1.00 91.06 192 GLN A O 1
ATOM 1610 N N . LYS A 1 193 ? -22.272 -28.843 63.617 1.00 89.56 193 LYS A N 1
ATOM 1611 C CA . LYS A 1 193 ? -22.257 -29.929 64.611 1.00 89.56 193 LYS A CA 1
ATOM 1612 C C . LYS A 1 193 ? -23.581 -30.700 64.670 1.00 89.56 193 LYS A C 1
ATOM 1614 O O . LYS A 1 193 ? -23.590 -31.862 65.065 1.00 89.56 193 LYS A O 1
ATOM 1619 N N . ALA A 1 194 ? -24.686 -30.042 64.319 1.00 81.38 194 ALA A N 1
ATOM 1620 C CA . ALA A 1 194 ? -26.015 -30.641 64.218 1.00 81.38 194 ALA A CA 1
ATOM 1621 C C . ALA A 1 194 ? -26.236 -31.429 62.911 1.00 81.38 194 ALA A C 1
ATOM 1623 O O . ALA A 1 194 ? -27.242 -32.129 62.789 1.00 81.38 194 ALA A O 1
ATOM 1624 N N . ARG A 1 195 ? -25.320 -31.293 61.946 1.00 67.69 195 ARG A N 1
ATOM 1625 C CA . ARG A 1 195 ? -25.308 -32.007 60.667 1.00 67.69 195 ARG A CA 1
ATOM 1626 C C . ARG A 1 195 ? -24.492 -33.293 60.758 1.00 67.69 195 ARG A C 1
ATOM 1628 O O . ARG A 1 195 ? -24.917 -34.271 60.107 1.00 67.69 195 ARG A O 1
#

Secondary structure (DSSP, 8-state):
---------------------HHHHSPEE----GGGTTTSS----SEEEEEEEE-SS-GGGHHHHHHHHHTHHHHHHH-TTSEEEEEE-TT---EEEEEETTS-EEEEE-TT--HHHHHHHHHHHHHS-----PEES-S---S---SS----TTTTS-THHHHPPSS-HHHHS----SS-HHHHHHHHHHHHH--

pLDDT: mean 86.48, std 16.04, range [38.28, 98.31]

Sequence (195 aa):
MFQLLRRFVSLPKQSIRSFHSFDEITPGKYISTHLQNGIGSRYVCQLQRLTIQVCKEFRTSYGTREWIANDLTAFARQHPYVVIYVQPRRHRAPNLIGEYLSGDRQWIPLSNCDRQHVNWWIHSLLTQQGDPQWRLLKKMHTDSPSTQGIWTPFTNKPTDRTLRTYPDNDLTEMEFPQVTATQQIQELFEQQKAR

Radius of gyration: 36.28 Å; chains: 1; bounding box: 63×88×93 Å

Foldseek 3Di:
DDDDDPDPPPDPPPPPPPPPPPVNVFDADADDAPPPAPPDPDHDFFFQEKEKEAEPPDPQRVQVVVLVVPPVVVVCVVCVRYHYHYHYDHPDFIWMWTATPVRAIDIDTSGNPHNVRVVVVVVVSRPDNRDPDGHHPDPDDDPDPDDVDDDDPCPPPDCVVVPDDPPDVVVVDDDDPPDDPVRVVVVVVVVVVVD